Protein AF-0000000085044655 (afdb_homodimer)

InterPro domains:
  IPR003718 OsmC/Ohr conserved domain [PF02566] (27-121)
  IPR015946 K homology domain-like, alpha/beta [G3DSA:3.30.300.20] (3-126)
  IPR036102 OsmC/Ohr superfamily [SSF82784] (8-123)

pLDDT: mean 97.89, std 1.99, range [86.0, 98.94]

Foldseek 3Di:
DDWDDDPFAIWDADPVGIATEGCDPVGHPHPVNVLLCLQFVLLVVQLVVLCVVVVKDFDDKDKDKDWDFDPPPPRHTAEIEIEIETEPIDDDPVVSVVSSVVSCVPRPSNVVCVVRHPYYYHYDYD/DDWDDDPFAIWDADPVGIATEGCDPVGHPHPVNVLLCLQFVLLVVQLVVLCVVVVKDFDDKDKDKDWDFDPPPPRHTAEIEIEIETEPIDDDPVVSVVSSVVSCVPRPSNVVCVVRHPYYYHYDYD

Sequence (252 aa):
MEFKMKENGFETDVEFGTLQVSGNAEHGFRPYQLLVSSIAVCSGGVLRKVLEKKRVAYEDIHIKADVVRNTEGAQEIQAVHMHFTISGCDASEQKIEKSLEVTRKNCSMVQSVKESIEITESFDLKMEFKMKENGFETDVEFGTLQVSGNAEHGFRPYQLLVSSIAVCSGGVLRKVLEKKRVAYEDIHIKADVVRNTEGAQEIQAVHMHFTISGCDASEQKIEKSLEVTRKNCSMVQSVKESIEITESFDLK

Organism: Alkalihalophilus pseudofirmus (strain ATCC BAA-2126 / JCM 17055 / OF4) (NCBI:txid398511)

Nearest PDB structures (foldseek):
  2e8c-assembly1_A  TM=9.055E-01  e=1.930E-10  Aquifex aeolicus VF5
  2d7v-assembly1_B  TM=8.475E-01  e=4.558E-08  Vibrio cholerae O1 biovar El Tor str. N16961
  2onf-assembly1_B  TM=8.238E-01  e=4.558E-08  Thermoplasma acidophilum
  2bjo-assembly1_B  TM=6.121E-01  e=5.789E-07  Bacillus subtilis
  1zb9-assembly1_B  TM=7.531E-01  e=7.242E-05  Xylella fastidiosa 9a5c

Structure (mmCIF, N/CA/C/O backbone):
data_AF-0000000085044655-model_v1
#
loop_
_entity.id
_entity.type
_entity.pdbx_description
1 polymer 'Osmotically inducible protein C'
#
loop_
_atom_site.group_PDB
_atom_site.id
_atom_site.type_symbol
_atom_site.label_atom_id
_atom_site.label_alt_id
_atom_site.label_comp_id
_atom_site.label_asym_id
_atom_site.label_entity_id
_atom_site.label_seq_id
_atom_site.pdbx_PDB_ins_code
_atom_site.Cartn_x
_atom_site.Cartn_y
_atom_site.Cartn_z
_atom_site.occupancy
_atom_site.B_iso_or_equiv
_atom_site.auth_seq_id
_atom_site.auth_comp_id
_atom_site.auth_asym_id
_atom_site.auth_atom_id
_atom_site.pdbx_PDB_model_num
ATOM 1 N N . MET A 1 1 ? 2.945 -0.361 -13.766 1 98.12 1 MET A N 1
ATOM 2 C CA . MET A 1 1 ? 4.121 -0.803 -13.023 1 98.12 1 MET A CA 1
ATOM 3 C C . MET A 1 1 ? 4.434 -2.266 -13.32 1 98.12 1 MET A C 1
ATOM 5 O O . MET A 1 1 ? 3.527 -3.057 -13.594 1 98.12 1 MET A O 1
ATOM 9 N N . GLU A 1 2 ? 5.699 -2.541 -13.336 1 98.88 2 GLU A N 1
ATOM 10 C CA . GLU A 1 2 ? 6.141 -3.895 -13.656 1 98.88 2 GLU A CA 1
ATOM 11 C C . GLU A 1 2 ? 6.871 -4.531 -12.477 1 98.88 2 GLU A C 1
ATOM 13 O O . GLU A 1 2 ? 7.719 -3.891 -11.852 1 98.88 2 GLU A O 1
ATOM 18 N N . PHE A 1 3 ? 6.516 -5.75 -12.234 1 98.94 3 PHE A N 1
ATOM 19 C CA . PHE A 1 3 ? 7.105 -6.492 -11.125 1 98.94 3 PHE A CA 1
ATOM 20 C C . PHE A 1 3 ? 7.773 -7.77 -11.625 1 98.94 3 PHE A C 1
ATOM 22 O O . PHE A 1 3 ? 7.141 -8.586 -12.297 1 98.94 3 PHE A O 1
ATOM 29 N N . LYS A 1 4 ? 9 -7.961 -11.273 1 98.81 4 LYS A N 1
ATOM 30 C CA . LYS A 1 4 ? 9.797 -9.117 -11.68 1 98.81 4 LYS A CA 1
ATOM 31 C C . LYS A 1 4 ? 10.023 -10.07 -10.516 1 98.81 4 LYS A C 1
ATOM 33 O O . LYS A 1 4 ? 10.344 -9.641 -9.406 1 98.81 4 LYS A O 1
ATOM 38 N N . MET A 1 5 ? 9.906 -11.281 -10.812 1 98.81 5 MET A N 1
ATOM 39 C CA . MET A 1 5 ? 10.062 -12.312 -9.789 1 98.81 5 MET A CA 1
ATOM 40 C C . MET A 1 5 ? 11.523 -12.422 -9.352 1 98.81 5 MET A C 1
ATOM 42 O O . MET A 1 5 ? 12.43 -12.391 -10.188 1 98.81 5 MET A O 1
ATOM 46 N N . LYS A 1 6 ? 11.719 -12.555 -8.086 1 98.25 6 LYS A N 1
ATOM 47 C CA . LYS A 1 6 ? 12.984 -12.93 -7.469 1 98.25 6 LYS A CA 1
ATOM 48 C C . LYS A 1 6 ? 12.844 -14.203 -6.648 1 98.25 6 LYS A C 1
ATOM 50 O O . LYS A 1 6 ? 11.727 -14.695 -6.449 1 98.25 6 LYS A O 1
ATOM 55 N N . GLU A 1 7 ? 13.867 -14.68 -6.145 1 97.31 7 GLU A N 1
ATOM 56 C CA . GLU A 1 7 ? 13.828 -15.93 -5.398 1 97.31 7 GLU A CA 1
ATOM 57 C C . GLU A 1 7 ? 12.828 -15.859 -4.25 1 97.31 7 GLU A C 1
ATOM 59 O O . GLU A 1 7 ? 12.039 -16.781 -4.051 1 97.31 7 GLU A O 1
ATOM 64 N N . ASN A 1 8 ? 12.844 -14.742 -3.484 1 97.44 8 ASN A N 1
ATOM 65 C CA . ASN A 1 8 ? 12.031 -14.664 -2.275 1 97.44 8 ASN A CA 1
ATOM 66 C C . ASN A 1 8 ? 11.031 -13.516 -2.346 1 97.44 8 ASN A C 1
ATOM 68 O O . ASN A 1 8 ? 10.656 -12.953 -1.316 1 97.44 8 ASN A O 1
ATOM 72 N N . GLY A 1 9 ? 10.664 -13.133 -3.516 1 98.44 9 GLY A N 1
ATOM 73 C CA . GLY A 1 9 ? 9.734 -12.023 -3.65 1 98.44 9 GLY A CA 1
ATOM 74 C C . GLY A 1 9 ? 9.703 -11.43 -5.047 1 98.44 9 GLY A C 1
ATOM 75 O O . GLY A 1 9 ? 9.906 -12.148 -6.035 1 98.44 9 GLY A O 1
ATOM 76 N N . PHE A 1 10 ? 9.305 -10.219 -5.219 1 98.94 10 PHE A N 1
ATOM 77 C CA . PHE A 1 10 ? 9.266 -9.453 -6.457 1 98.94 10 PHE A CA 1
ATOM 78 C C . PHE A 1 10 ? 9.953 -8.102 -6.27 1 98.94 10 PHE A C 1
ATOM 80 O O . PHE A 1 10 ? 10.102 -7.625 -5.145 1 98.94 10 PHE A O 1
ATOM 87 N N . GLU A 1 11 ? 10.328 -7.57 -7.344 1 98.81 11 GLU A N 1
ATOM 88 C CA . GLU A 1 11 ? 10.875 -6.215 -7.297 1 98.81 11 GLU A CA 1
ATOM 89 C C . GLU A 1 11 ? 10.305 -5.355 -8.422 1 98.81 11 GLU A C 1
ATOM 91 O O . GLU A 1 11 ? 9.875 -5.875 -9.453 1 98.81 11 GLU A O 1
ATOM 96 N N . THR A 1 12 ? 10.242 -4.082 -8.242 1 98.88 12 THR A N 1
ATOM 97 C CA . THR A 1 12 ? 9.875 -3.1 -9.258 1 98.88 12 THR A CA 1
ATOM 98 C C . THR A 1 12 ? 10.836 -1.916 -9.242 1 98.88 12 THR A C 1
ATOM 100 O O . THR A 1 12 ? 11.359 -1.549 -8.188 1 98.88 12 THR A O 1
ATOM 103 N N . ASP A 1 13 ? 11.094 -1.386 -10.391 1 98.69 13 ASP A N 1
ATOM 104 C CA . ASP A 1 13 ? 11.906 -0.18 -10.523 1 98.69 13 ASP A CA 1
ATOM 105 C C . ASP A 1 13 ? 11.039 1.036 -10.836 1 98.69 13 ASP A C 1
ATOM 107 O O . ASP A 1 13 ? 10.289 1.033 -11.812 1 98.69 13 ASP A O 1
ATOM 111 N N . VAL A 1 14 ? 11.188 2 -9.984 1 98.38 14 VAL A N 1
ATOM 112 C CA . VAL A 1 14 ? 10.516 3.275 -10.211 1 98.38 14 VAL A CA 1
ATOM 113 C C . VAL A 1 14 ? 11.531 4.414 -10.148 1 98.38 14 VAL A C 1
ATOM 115 O O . VAL A 1 14 ? 12.734 4.176 -10.109 1 98.38 14 VAL A O 1
ATOM 118 N N . GLU A 1 15 ? 11.078 5.668 -10.219 1 98.12 15 GLU A N 1
ATOM 119 C CA . GLU A 1 15 ? 11.961 6.828 -10.312 1 98.12 15 GLU A CA 1
ATOM 120 C C . GLU A 1 15 ? 12.922 6.887 -9.133 1 98.12 15 GLU A C 1
ATOM 122 O O . GLU A 1 15 ? 14.109 7.16 -9.305 1 98.12 15 GLU A O 1
ATOM 127 N N . PHE A 1 16 ? 12.477 6.582 -7.965 1 98.56 16 PHE A N 1
ATOM 128 C CA . PHE A 1 16 ? 13.25 6.723 -6.742 1 98.56 16 PHE A CA 1
ATOM 129 C C . PHE A 1 16 ? 14.297 5.621 -6.633 1 98.56 16 PHE A C 1
ATOM 131 O O . PHE A 1 16 ? 15.367 5.824 -6.047 1 98.56 16 PHE A O 1
ATOM 138 N N . GLY A 1 17 ? 13.859 4.387 -7.172 1 98.25 17 GLY A N 1
ATOM 139 C CA . GLY A 1 17 ? 14.75 3.24 -7.109 1 98.25 17 GLY A CA 1
ATOM 140 C C . GLY A 1 17 ? 14.023 1.913 -7.184 1 98.25 17 GLY A C 1
ATOM 141 O O . GLY A 1 17 ? 12.906 1.842 -7.695 1 98.25 17 GLY A O 1
ATOM 142 N N . THR A 1 18 ? 14.789 0.912 -6.664 1 98.69 18 THR A N 1
ATOM 143 C CA . THR A 1 18 ? 14.234 -0.437 -6.688 1 98.69 18 THR A CA 1
ATOM 144 C C . THR A 1 18 ? 13.484 -0.738 -5.391 1 98.69 18 THR A C 1
ATOM 146 O O . THR A 1 18 ? 14.016 -0.529 -4.301 1 98.69 18 THR A O 1
ATOM 149 N N . LEU A 1 19 ? 12.289 -1.108 -5.5 1 98.81 19 LEU A N 1
ATOM 150 C CA . LEU A 1 19 ? 11.484 -1.562 -4.367 1 98.81 19 LEU A CA 1
ATOM 151 C C . LEU A 1 19 ? 11.438 -3.084 -4.312 1 98.81 19 LEU A C 1
ATOM 153 O O . LEU A 1 19 ? 10.891 -3.727 -5.211 1 98.81 19 LEU A O 1
ATOM 157 N N . GLN A 1 20 ? 12.055 -3.645 -3.281 1 98.81 20 GLN A N 1
ATOM 158 C CA . GLN A 1 20 ? 12.016 -5.086 -3.047 1 98.81 20 GLN A CA 1
ATOM 159 C C . GLN A 1 20 ? 10.875 -5.457 -2.109 1 98.81 20 GLN A C 1
ATOM 161 O O . GLN A 1 20 ? 10.789 -4.949 -0.989 1 98.81 20 GLN A O 1
ATOM 166 N N . VAL A 1 21 ? 10.016 -6.301 -2.527 1 98.88 21 VAL A N 1
ATOM 167 C CA . VAL A 1 21 ? 8.812 -6.664 -1.779 1 98.88 21 VAL A CA 1
ATOM 168 C C . VAL A 1 21 ? 8.758 -8.18 -1.601 1 98.88 21 VAL A C 1
ATOM 170 O O . VAL A 1 21 ? 8.977 -8.93 -2.553 1 98.88 21 VAL A O 1
ATOM 173 N N . SER A 1 22 ? 8.523 -8.609 -0.379 1 98.81 22 SER A N 1
ATOM 174 C CA . SER A 1 22 ? 8.516 -10.031 -0.062 1 98.81 22 SER A CA 1
ATOM 175 C C . SER A 1 22 ? 7.633 -10.32 1.148 1 98.81 22 SER A C 1
ATOM 177 O O . SER A 1 22 ? 7.477 -9.469 2.025 1 98.81 22 SER A O 1
ATOM 179 N N . GLY A 1 23 ? 7.043 -11.492 1.146 1 97.81 23 GLY A N 1
ATOM 180 C CA . GLY A 1 23 ? 6.375 -11.945 2.355 1 97.81 23 GLY A CA 1
ATOM 181 C C . GLY A 1 23 ? 7.336 -12.242 3.492 1 97.81 23 GLY A C 1
ATOM 182 O O . GLY A 1 23 ? 6.934 -12.289 4.656 1 97.81 23 GLY A O 1
ATOM 183 N N . ASN A 1 24 ? 8.562 -12.492 3.178 1 97.06 24 ASN A N 1
ATOM 184 C CA . ASN A 1 24 ? 9.648 -12.711 4.129 1 97.06 24 ASN A CA 1
ATOM 185 C C . ASN A 1 24 ? 10.422 -11.422 4.398 1 97.06 24 ASN A C 1
ATOM 187 O O . ASN A 1 24 ? 11.109 -10.906 3.512 1 97.06 24 ASN A O 1
ATOM 191 N N . ALA A 1 25 ? 10.453 -10.977 5.621 1 97.31 25 ALA A N 1
ATOM 192 C CA . ALA A 1 25 ? 10.977 -9.672 6.008 1 97.31 25 ALA A CA 1
ATOM 193 C C . ALA A 1 25 ? 12.492 -9.609 5.797 1 97.31 25 ALA A C 1
ATOM 195 O O . ALA A 1 25 ? 13.078 -8.523 5.797 1 97.31 25 ALA A O 1
ATOM 196 N N . GLU A 1 26 ? 13.102 -10.758 5.648 1 97.81 26 GLU A N 1
ATOM 197 C CA . GLU A 1 26 ? 14.547 -10.781 5.422 1 97.81 26 GLU A CA 1
ATOM 198 C C . GLU A 1 26 ? 14.883 -10.383 3.988 1 97.81 26 GLU A C 1
ATOM 200 O O . GLU A 1 26 ? 16.016 -10.016 3.691 1 97.81 26 GLU A O 1
ATOM 205 N N . HIS A 1 27 ? 13.867 -10.438 3.148 1 98.38 27 HIS A N 1
ATOM 206 C CA . HIS A 1 27 ? 14.203 -10.336 1.73 1 98.38 27 HIS A CA 1
ATOM 207 C C . HIS A 1 27 ? 13.477 -9.156 1.083 1 98.38 27 HIS A C 1
ATOM 209 O O . HIS A 1 27 ? 13.617 -8.922 -0.119 1 98.38 27 HIS A O 1
ATOM 215 N N . GLY A 1 28 ? 12.703 -8.391 1.805 1 98.69 28 GLY A N 1
ATOM 216 C CA . GLY A 1 28 ? 11.984 -7.254 1.255 1 98.69 28 GLY A CA 1
ATOM 217 C C . GLY A 1 28 ? 10.961 -6.68 2.213 1 98.69 28 GLY A C 1
ATOM 218 O O . GLY A 1 28 ? 10.719 -7.238 3.285 1 98.69 28 GLY A O 1
ATOM 219 N N . PHE A 1 29 ? 10.406 -5.512 1.795 1 98.88 29 PHE A N 1
ATOM 220 C CA . PHE A 1 29 ? 9.273 -4.949 2.527 1 98.88 29 PHE A CA 1
ATOM 221 C C . PHE A 1 29 ? 8.039 -5.824 2.369 1 98.88 29 PHE A C 1
ATOM 223 O O . PHE A 1 29 ? 7.73 -6.281 1.267 1 98.88 29 PHE A O 1
ATOM 230 N N . ARG A 1 30 ? 7.363 -6.094 3.432 1 98.75 30 ARG A N 1
ATOM 231 C CA . ARG A 1 30 ? 6.168 -6.93 3.363 1 98.75 30 ARG A CA 1
ATOM 232 C C . ARG A 1 30 ? 4.992 -6.156 2.775 1 98.75 30 ARG A C 1
ATOM 234 O O . ARG A 1 30 ? 4.855 -4.953 3.008 1 98.75 30 ARG A O 1
ATOM 241 N N . PRO A 1 31 ? 4.105 -6.867 2.07 1 98.75 31 PRO A N 1
ATOM 242 C CA . PRO A 1 31 ? 2.998 -6.188 1.392 1 98.75 31 PRO A CA 1
ATOM 243 C C . PRO A 1 31 ? 2.133 -5.367 2.348 1 98.75 31 PRO A C 1
ATOM 245 O O . PRO A 1 31 ? 1.781 -4.227 2.045 1 98.75 31 PRO A O 1
ATOM 248 N N . TYR A 1 32 ? 1.811 -5.879 3.533 1 98.38 32 TYR A N 1
ATOM 249 C CA . TYR A 1 32 ? 0.941 -5.121 4.43 1 98.38 32 TYR A CA 1
ATOM 250 C C . TYR A 1 32 ? 1.632 -3.855 4.918 1 98.38 32 TYR A C 1
ATOM 252 O O . TYR A 1 32 ? 0.981 -2.83 5.137 1 98.38 32 TYR A O 1
ATOM 260 N N . GLN A 1 33 ? 2.961 -3.902 5.098 1 98.81 33 GLN A N 1
ATOM 261 C CA . GLN A 1 33 ? 3.723 -2.719 5.473 1 98.81 33 GLN A CA 1
ATOM 262 C C . GLN A 1 33 ? 3.59 -1.62 4.422 1 98.81 33 GLN A C 1
ATOM 264 O O . GLN A 1 33 ? 3.467 -0.441 4.762 1 98.81 33 GLN A O 1
ATOM 269 N N . LEU A 1 34 ? 3.639 -2.047 3.139 1 98.94 34 LEU A N 1
ATOM 270 C CA . LEU A 1 34 ? 3.533 -1.091 2.043 1 98.94 34 LEU A CA 1
ATOM 271 C C . LEU A 1 34 ? 2.143 -0.466 1.998 1 98.94 34 LEU A C 1
ATOM 273 O O . LEU A 1 34 ? 2.006 0.742 1.791 1 98.94 34 LEU A O 1
ATOM 277 N N . LEU A 1 35 ? 1.086 -1.265 2.152 1 98.94 35 LEU A N 1
ATOM 278 C CA . LEU A 1 35 ? -0.277 -0.747 2.152 1 98.94 35 LEU A CA 1
ATOM 279 C C . LEU A 1 35 ? -0.475 0.267 3.275 1 98.94 35 LEU A C 1
ATOM 281 O O . LEU A 1 35 ? -0.937 1.385 3.033 1 98.94 35 LEU A O 1
ATOM 285 N N . VAL A 1 36 ? -0.022 -0.085 4.512 1 98.94 36 VAL A N 1
ATOM 286 C CA . VAL A 1 36 ? -0.173 0.783 5.672 1 98.94 36 VAL A CA 1
ATOM 287 C C . VAL A 1 36 ? 0.648 2.055 5.48 1 98.94 36 VAL A C 1
ATOM 289 O O . VAL A 1 36 ? 0.175 3.158 5.766 1 98.94 36 VAL A O 1
ATOM 292 N N . SER A 1 37 ? 1.86 1.924 4.957 1 98.94 37 SER A N 1
ATOM 293 C CA . SER A 1 37 ? 2.721 3.076 4.707 1 98.94 37 SER A CA 1
ATOM 294 C C . SER A 1 37 ? 2.1 4.023 3.688 1 98.94 37 SER A C 1
ATOM 296 O O . SER A 1 37 ? 2.193 5.242 3.826 1 98.94 37 SER A O 1
ATOM 298 N N . SER A 1 38 ? 1.536 3.443 2.641 1 98.94 38 SER A N 1
ATOM 299 C CA . SER A 1 38 ? 0.868 4.242 1.619 1 98.94 38 SER A CA 1
ATOM 300 C C . SER A 1 38 ? -0.201 5.141 2.232 1 98.94 38 SER A C 1
ATOM 302 O O . SER A 1 38 ? -0.234 6.344 1.968 1 98.94 38 SER A O 1
ATOM 304 N N . ILE A 1 39 ? -1.012 4.617 3.127 1 98.88 39 ILE A N 1
ATOM 305 C CA . ILE A 1 39 ? -2.119 5.324 3.764 1 98.88 39 ILE A CA 1
ATOM 306 C C . ILE A 1 39 ? -1.574 6.383 4.719 1 98.88 39 ILE A C 1
ATOM 308 O O . ILE A 1 39 ? -1.957 7.555 4.641 1 98.88 39 ILE A O 1
ATOM 312 N N . ALA A 1 40 ? -0.665 5.965 5.598 1 98.88 40 ALA A N 1
ATOM 313 C CA . ALA A 1 40 ? -0.162 6.828 6.66 1 98.88 40 ALA A CA 1
ATOM 314 C C . ALA A 1 40 ? 0.584 8.031 6.082 1 98.88 40 ALA A C 1
ATOM 316 O O . ALA A 1 40 ? 0.326 9.172 6.469 1 98.88 40 ALA A O 1
ATOM 317 N N . VAL A 1 41 ? 1.417 7.777 5.129 1 98.88 41 VAL A N 1
ATOM 318 C CA . VAL A 1 41 ? 2.289 8.844 4.648 1 98.88 41 VAL A CA 1
ATOM 319 C C . VAL A 1 41 ? 1.522 9.75 3.684 1 98.88 41 VAL A C 1
ATOM 321 O O . VAL A 1 41 ? 1.732 10.961 3.66 1 98.88 41 VAL A O 1
ATOM 324 N N . CYS A 1 42 ? 0.615 9.188 2.877 1 98.81 42 CYS A N 1
ATOM 325 C CA . CYS A 1 42 ? -0.268 10.047 2.096 1 98.81 42 CYS A CA 1
ATOM 326 C C . CYS A 1 42 ? -1.022 11.016 3 1 98.81 42 CYS A C 1
ATOM 328 O O . CYS A 1 42 ? -1.082 12.219 2.719 1 98.81 42 CYS A O 1
ATOM 330 N N . SER A 1 43 ? -1.579 10.492 4.098 1 98.88 43 SER A N 1
ATOM 331 C CA . SER A 1 43 ? -2.287 11.328 5.062 1 98.88 43 SER A CA 1
ATOM 332 C C . SER A 1 43 ? -1.365 12.391 5.66 1 98.88 43 SER A C 1
ATOM 334 O O . SER A 1 43 ? -1.741 13.555 5.762 1 98.88 43 SER A O 1
ATOM 336 N N . GLY A 1 44 ? -0.193 11.93 6.043 1 98.81 44 GLY A N 1
ATOM 337 C CA . GLY A 1 44 ? 0.778 12.875 6.574 1 98.81 44 GLY A CA 1
ATOM 338 C C . GLY A 1 44 ? 1.136 13.977 5.594 1 98.81 44 GLY A C 1
ATOM 339 O O . GLY A 1 44 ? 1.217 15.148 5.973 1 98.81 44 GLY A O 1
ATOM 340 N N . GLY A 1 45 ? 1.39 13.586 4.332 1 98.69 45 GLY A N 1
ATOM 341 C CA . GLY A 1 45 ? 1.702 14.562 3.301 1 98.69 45 GLY A CA 1
ATOM 342 C C . GLY A 1 45 ? 0.588 15.57 3.074 1 98.69 45 GLY A C 1
ATOM 343 O O . GLY A 1 45 ? 0.842 16.766 2.965 1 98.69 45 GLY A O 1
ATOM 344 N N . VAL A 1 46 ? -0.622 15.117 2.965 1 98.69 46 VAL A N 1
ATOM 345 C CA . VAL A 1 46 ? -1.767 16 2.762 1 98.69 46 VAL A CA 1
ATOM 346 C C . VAL A 1 46 ? -1.928 16.922 3.967 1 98.69 46 VAL A C 1
ATOM 348 O O . VAL A 1 46 ? -2.197 18.109 3.811 1 98.69 46 VAL A O 1
ATOM 351 N N . LEU A 1 47 ? -1.749 16.375 5.203 1 98.81 47 LEU A N 1
ATOM 352 C CA . LEU A 1 47 ? -1.847 17.203 6.398 1 98.81 47 LEU A CA 1
ATOM 353 C C . LEU A 1 47 ? -0.851 18.359 6.34 1 98.81 47 LEU A C 1
ATOM 355 O O . LEU A 1 47 ? -1.201 19.5 6.637 1 98.81 47 LEU A O 1
ATOM 359 N N . ARG A 1 48 ? 0.333 18.062 5.945 1 98.62 48 ARG A N 1
ATOM 360 C CA . ARG A 1 48 ? 1.342 19.109 5.836 1 98.62 48 ARG A CA 1
ATOM 361 C C . ARG A 1 48 ? 0.894 20.203 4.871 1 98.62 48 ARG A C 1
ATOM 363 O O . ARG A 1 48 ? 1.054 21.391 5.156 1 98.62 48 ARG A O 1
ATOM 370 N N . LYS A 1 49 ? 0.366 19.812 3.764 1 98.38 49 LYS A N 1
ATOM 371 C CA . LYS A 1 49 ? -0.113 20.781 2.779 1 98.38 49 LYS A CA 1
ATOM 372 C C . LYS A 1 49 ? -1.255 21.625 3.344 1 98.38 49 LYS A C 1
ATOM 374 O O . LYS A 1 49 ? -1.317 22.828 3.111 1 98.38 49 LYS A O 1
ATOM 379 N N . VAL A 1 50 ? -2.141 20.969 3.99 1 98.62 50 VAL A N 1
ATOM 380 C CA . VAL A 1 50 ? -3.291 21.656 4.578 1 98.62 50 VAL A CA 1
ATOM 381 C C . VAL A 1 50 ? -2.816 22.672 5.602 1 98.62 50 VAL A C 1
ATOM 383 O O . VAL A 1 50 ? -3.281 23.812 5.609 1 98.62 50 VAL A O 1
ATOM 386 N N . LEU A 1 51 ? -1.883 22.297 6.488 1 98.44 51 LEU A N 1
ATOM 387 C CA . LEU A 1 51 ? -1.364 23.203 7.504 1 98.44 51 LEU A CA 1
ATOM 388 C C . LEU A 1 51 ? -0.639 24.375 6.863 1 98.44 51 LEU A C 1
ATOM 390 O O . LEU A 1 51 ? -0.752 25.516 7.332 1 98.44 51 LEU A O 1
ATOM 394 N N . GLU A 1 52 ? 0.064 24.094 5.848 1 97.88 52 GLU A N 1
ATOM 395 C CA . GLU A 1 52 ? 0.733 25.156 5.102 1 97.88 52 GLU A CA 1
ATOM 396 C C . GLU A 1 52 ? -0.274 26.156 4.539 1 97.88 52 GLU A C 1
ATOM 398 O O . GLU A 1 52 ? -0.09 27.375 4.664 1 97.88 52 GLU A O 1
ATOM 403 N N . LYS A 1 53 ? -1.257 25.672 3.924 1 98.12 53 LYS A N 1
ATOM 404 C CA . LYS A 1 53 ? -2.293 26.516 3.342 1 98.12 53 LYS A CA 1
ATOM 405 C C . LYS A 1 53 ? -2.98 27.359 4.41 1 98.12 53 LYS A C 1
ATOM 407 O O . LYS A 1 53 ? -3.383 28.5 4.152 1 98.12 53 LYS A O 1
ATOM 412 N N . LYS A 1 54 ? -3.045 26.875 5.578 1 97.56 54 LYS A N 1
ATOM 413 C CA . LYS A 1 54 ? -3.695 27.562 6.688 1 97.56 54 LYS A CA 1
ATOM 414 C C . LYS A 1 54 ? -2.695 28.406 7.473 1 97.56 54 LYS A C 1
ATOM 416 O O . LYS A 1 54 ? -3.039 28.984 8.508 1 97.56 54 LYS A O 1
ATOM 421 N N . ARG A 1 55 ? -1.454 28.344 7.051 1 97 55 ARG A N 1
ATOM 422 C CA . ARG A 1 55 ? -0.377 29.125 7.641 1 97 55 ARG A CA 1
ATOM 423 C C . ARG A 1 55 ? -0.151 28.734 9.102 1 97 55 ARG A C 1
ATOM 425 O O . ARG A 1 55 ? 0.049 29.609 9.953 1 97 55 ARG A O 1
ATOM 432 N N . VAL A 1 56 ? -0.313 27.484 9.32 1 97.75 56 VAL A N 1
ATOM 433 C CA . VAL A 1 56 ? -0.028 26.953 10.648 1 97.75 56 VAL A CA 1
ATOM 434 C C . VAL A 1 56 ? 1.426 26.484 10.719 1 97.75 56 VAL A C 1
ATOM 436 O O . VAL A 1 56 ? 1.853 25.641 9.922 1 97.75 56 VAL A O 1
ATOM 439 N N . ALA A 1 57 ? 2.123 27.047 11.602 1 97.19 57 ALA A N 1
ATOM 440 C CA . ALA A 1 57 ? 3.506 26.625 11.797 1 97.19 57 ALA A CA 1
ATOM 441 C C . ALA A 1 57 ? 3.572 25.375 12.68 1 97.19 57 ALA A C 1
ATOM 443 O O . ALA A 1 57 ? 2.725 25.172 13.547 1 97.19 57 ALA A O 1
ATOM 444 N N . TYR A 1 58 ? 4.527 24.531 12.414 1 98 58 TYR A N 1
ATOM 445 C CA . TYR A 1 58 ? 4.828 23.359 13.234 1 98 58 TYR A CA 1
ATOM 446 C C . TYR A 1 58 ? 6.281 22.938 13.055 1 98 58 TYR A C 1
ATOM 448 O O . TYR A 1 58 ? 6.934 23.312 12.078 1 98 58 TYR A O 1
ATOM 456 N N . GLU A 1 59 ? 6.781 22.156 14 1 98.06 59 GLU A N 1
ATOM 457 C CA . GLU A 1 59 ? 8.172 21.719 13.953 1 98.06 59 GLU A CA 1
ATOM 458 C C . GLU A 1 59 ? 8.273 20.281 13.438 1 98.06 59 GLU A C 1
ATOM 460 O O . GLU A 1 59 ? 9.203 19.953 12.703 1 98.06 59 GLU A O 1
ATOM 465 N N . ASP A 1 60 ? 7.359 19.422 13.898 1 98.44 60 ASP A N 1
ATOM 466 C CA . ASP A 1 60 ? 7.473 18.016 13.57 1 98.44 60 ASP A CA 1
ATOM 467 C C . ASP A 1 60 ? 6.102 17.328 13.57 1 98.44 60 ASP A C 1
ATOM 469 O O . ASP A 1 60 ? 5.203 17.75 14.312 1 98.44 60 ASP A O 1
ATOM 473 N N . ILE A 1 61 ? 5.949 16.375 12.719 1 98.81 61 ILE A N 1
ATOM 474 C CA . ILE A 1 61 ? 4.789 15.484 12.711 1 98.81 61 ILE A CA 1
ATOM 475 C C . ILE A 1 61 ? 5.254 14.031 12.773 1 98.81 61 ILE A C 1
ATOM 477 O O . ILE A 1 61 ? 6.059 13.594 11.945 1 98.81 61 ILE A O 1
ATOM 481 N N . HIS A 1 62 ? 4.797 13.344 13.773 1 98.88 62 HIS A N 1
ATOM 482 C CA . HIS A 1 62 ? 4.992 11.906 13.922 1 98.88 62 HIS A CA 1
ATOM 483 C C . HIS A 1 62 ? 3.676 11.148 13.773 1 98.88 62 HIS A C 1
ATOM 485 O O . HIS A 1 62 ? 2.645 11.578 14.289 1 98.88 62 HIS A O 1
ATOM 491 N N . ILE A 1 63 ? 3.697 10.031 13.055 1 98.94 63 ILE A N 1
ATOM 492 C CA . ILE A 1 63 ? 2.477 9.258 12.844 1 98.94 63 ILE A CA 1
ATOM 493 C C . ILE A 1 63 ? 2.676 7.832 13.367 1 98.94 63 ILE A C 1
ATOM 495 O O . ILE A 1 63 ? 3.66 7.172 13.023 1 98.94 63 ILE A O 1
ATOM 499 N N . LYS A 1 64 ? 1.817 7.375 14.195 1 98.94 64 LYS A N 1
ATOM 500 C CA . LYS A 1 64 ? 1.728 5.969 14.586 1 98.94 64 LYS A CA 1
ATOM 501 C C . LYS A 1 64 ? 0.503 5.305 13.961 1 98.94 64 LYS A C 1
ATOM 503 O O . LYS A 1 64 ? -0.618 5.797 14.109 1 98.94 64 LYS A O 1
ATOM 508 N N . ALA A 1 65 ? 0.741 4.223 13.25 1 98.94 65 ALA A N 1
ATOM 509 C CA . ALA A 1 65 ? -0.361 3.488 12.641 1 98.94 65 ALA A CA 1
ATOM 510 C C . ALA A 1 65 ? -0.555 2.131 13.305 1 98.94 65 ALA A C 1
ATOM 512 O O . ALA A 1 65 ? 0.366 1.312 13.344 1 98.94 65 ALA A O 1
ATOM 513 N N . ASP A 1 66 ? -1.724 1.9 13.852 1 98.75 66 ASP A N 1
ATOM 514 C CA . ASP A 1 66 ? -2.139 0.606 14.383 1 98.75 66 ASP A CA 1
ATOM 515 C C . ASP A 1 66 ? -3.039 -0.131 13.398 1 98.75 66 ASP A C 1
ATOM 517 O O . ASP A 1 66 ? -3.941 0.466 12.805 1 98.75 66 ASP A O 1
ATOM 521 N N . VAL A 1 67 ? -2.779 -1.43 13.258 1 98.62 67 VAL A N 1
ATOM 522 C CA . VAL A 1 67 ? -3.465 -2.197 12.219 1 98.62 67 VAL A CA 1
ATOM 523 C C . VAL A 1 67 ? -4.219 -3.363 12.852 1 98.62 67 VAL A C 1
ATOM 525 O O . VAL A 1 67 ? -3.701 -4.031 13.75 1 98.62 67 VAL A O 1
ATOM 528 N N . VAL A 1 68 ? -5.469 -3.566 12.453 1 98.12 68 VAL A N 1
ATOM 529 C CA . VAL A 1 68 ? -6.262 -4.742 12.805 1 98.12 68 VAL A CA 1
ATOM 530 C C . VAL A 1 68 ? -6.426 -5.637 11.578 1 98.12 68 VAL A C 1
ATOM 532 O O . VAL A 1 68 ? -6.902 -5.184 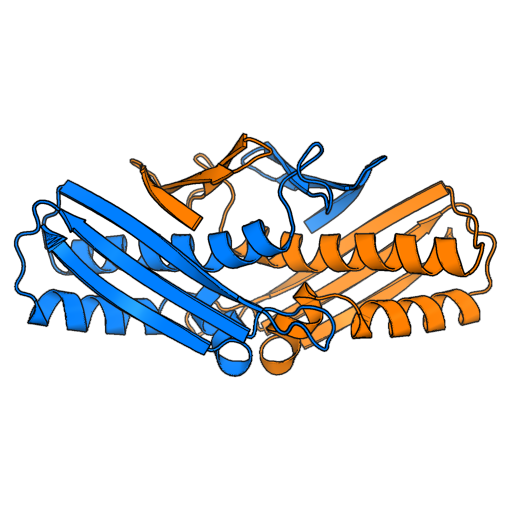10.531 1 98.12 68 VAL A O 1
ATOM 535 N N . ARG A 1 69 ? -6.074 -6.875 11.68 1 97.31 69 ARG A N 1
ATOM 536 C CA . ARG A 1 69 ? -6.227 -7.844 10.594 1 97.31 69 ARG A CA 1
ATOM 537 C C . ARG A 1 69 ? -7.234 -8.922 10.961 1 97.31 69 ARG A C 1
ATOM 539 O O . ARG A 1 69 ? -7.406 -9.25 12.141 1 97.31 69 ARG A O 1
ATOM 546 N N . ASN A 1 70 ? -7.883 -9.453 9.938 1 95.12 70 ASN A N 1
ATOM 547 C CA . ASN A 1 70 ? -8.797 -10.578 10.125 1 95.12 70 ASN A CA 1
ATOM 548 C C . ASN A 1 70 ? -8.039 -11.883 10.344 1 95.12 70 ASN A C 1
ATOM 550 O O . ASN A 1 70 ? -7.414 -12.406 9.414 1 95.12 70 ASN A O 1
ATOM 554 N N . THR A 1 71 ? -8.094 -12.523 11.484 1 90.56 71 THR A N 1
ATOM 555 C CA . THR A 1 71 ? -7.309 -13.711 11.805 1 90.56 71 THR A CA 1
ATOM 556 C C . THR A 1 71 ? -7.988 -14.969 11.266 1 90.56 71 THR A C 1
ATOM 558 O O . THR A 1 71 ? -7.367 -16.031 11.188 1 90.56 71 THR A O 1
ATOM 561 N N . GLU A 1 72 ? -9.305 -14.969 10.938 1 89.56 72 GLU A N 1
ATOM 562 C CA . GLU A 1 72 ? -10.078 -16.125 10.5 1 89.56 72 GLU A CA 1
ATOM 563 C C . GLU A 1 72 ? -10.156 -16.188 8.977 1 89.56 72 GLU A C 1
ATOM 565 O O . GLU A 1 72 ? -10.68 -17.156 8.422 1 89.56 72 GLU A O 1
ATOM 570 N N . GLY A 1 73 ? -9.523 -15.352 8.242 1 86 73 GLY A N 1
ATOM 571 C CA . GLY A 1 73 ? -9.602 -15.289 6.789 1 86 73 GLY A CA 1
ATOM 572 C C . GLY A 1 73 ? -8.242 -15.203 6.121 1 86 73 GLY A C 1
ATOM 573 O O . GLY A 1 73 ? -7.344 -15.992 6.434 1 86 73 GLY A O 1
ATOM 574 N N . ALA A 1 74 ? -8.18 -14.445 5.07 1 90.81 74 ALA A N 1
ATOM 575 C CA . ALA A 1 74 ? -6.949 -14.234 4.312 1 90.81 74 ALA A CA 1
ATOM 576 C C . ALA A 1 74 ? -6.008 -13.289 5.059 1 90.81 74 ALA A C 1
ATOM 578 O O . ALA A 1 74 ? -5.02 -12.82 4.492 1 90.81 74 ALA A O 1
ATOM 579 N N . GLN A 1 75 ? -6.371 -13.016 6.277 1 96.19 75 GLN A N 1
ATOM 580 C CA . GLN A 1 75 ? -5.594 -12.086 7.09 1 96.19 75 GLN A CA 1
ATOM 581 C C . GLN A 1 75 ? -5.605 -10.688 6.488 1 96.19 75 GLN A C 1
ATOM 583 O O . GLN A 1 75 ? -4.578 -10 6.473 1 96.19 75 GLN A O 1
ATOM 588 N N . GLU A 1 76 ? -6.707 -10.281 5.883 1 98.12 76 GLU A N 1
ATOM 589 C CA . GLU A 1 76 ? -6.859 -8.953 5.297 1 98.12 76 GLU A CA 1
ATOM 590 C C . GLU A 1 76 ? -6.902 -7.875 6.375 1 98.12 76 GLU A C 1
ATOM 592 O O . GLU A 1 76 ? -7.273 -8.148 7.52 1 98.12 76 GLU A O 1
ATOM 597 N N . ILE A 1 77 ? -6.496 -6.715 6.035 1 98.62 77 ILE A N 1
ATOM 598 C CA . ILE A 1 77 ? -6.551 -5.555 6.918 1 98.62 77 ILE A CA 1
ATOM 599 C C . ILE A 1 77 ? -7.996 -5.074 7.051 1 98.62 77 ILE A C 1
ATOM 601 O O . ILE A 1 77 ? -8.656 -4.801 6.047 1 98.62 77 ILE A O 1
ATOM 605 N N . GLN A 1 78 ? -8.469 -4.918 8.273 1 98.38 78 GLN A N 1
ATOM 606 C CA . GLN A 1 78 ? -9.836 -4.488 8.531 1 98.38 78 GLN A CA 1
ATOM 607 C C . GLN A 1 78 ? -9.883 -3.023 8.969 1 98.38 78 GLN A C 1
ATOM 609 O O . GLN A 1 78 ? -10.859 -2.32 8.695 1 98.38 78 GLN A O 1
ATOM 614 N N . ALA A 1 79 ? -8.82 -2.65 9.641 1 98.81 79 ALA A N 1
ATOM 615 C CA . ALA A 1 79 ? -8.805 -1.28 10.148 1 98.81 79 ALA A CA 1
ATOM 616 C C . ALA A 1 79 ? -7.379 -0.75 10.258 1 98.81 79 ALA A C 1
ATOM 618 O O . ALA A 1 79 ? -6.441 -1.513 10.508 1 98.81 79 ALA A O 1
ATOM 619 N N . VAL A 1 80 ? -7.18 0.515 10.109 1 98.88 80 VAL A N 1
ATOM 620 C CA . VAL A 1 80 ? -5.961 1.275 10.375 1 98.88 80 VAL A CA 1
ATOM 621 C C . VAL A 1 80 ? -6.297 2.516 11.203 1 98.88 80 VAL A C 1
ATOM 623 O O . VAL A 1 80 ? -7.133 3.33 10.805 1 98.88 80 VAL A O 1
ATOM 626 N N . HIS A 1 81 ? -5.73 2.615 12.336 1 98.94 81 HIS A N 1
ATOM 627 C CA . HIS A 1 81 ? -5.84 3.824 13.141 1 98.94 81 HIS A CA 1
ATOM 628 C C . HIS A 1 81 ? -4.543 4.621 13.117 1 98.94 81 HIS A C 1
ATOM 630 O O . HIS A 1 81 ? -3.479 4.094 13.453 1 98.94 81 HIS A O 1
ATOM 636 N N . MET A 1 82 ? -4.602 5.867 12.75 1 98.88 82 MET A N 1
ATOM 637 C CA . MET A 1 82 ? -3.432 6.738 12.703 1 98.88 82 MET A CA 1
ATOM 638 C C . MET A 1 82 ? -3.477 7.766 13.828 1 98.88 82 MET A C 1
ATOM 640 O O . MET A 1 82 ? -4.453 8.508 13.961 1 98.88 82 MET A O 1
ATOM 644 N N . HIS A 1 83 ? -2.475 7.773 14.602 1 98.94 83 HIS A N 1
ATOM 645 C CA . HIS A 1 83 ? -2.307 8.812 15.617 1 98.94 83 HIS A CA 1
ATOM 646 C C . HIS A 1 83 ? -1.224 9.805 15.211 1 98.94 83 HIS A C 1
ATOM 648 O O . HIS A 1 83 ? -0.056 9.438 15.07 1 98.94 83 HIS A O 1
ATOM 654 N N . PHE A 1 84 ? -1.61 11.062 15.102 1 98.94 84 PHE A N 1
ATOM 655 C CA . PHE A 1 84 ? -0.706 12.133 14.711 1 98.94 84 PHE A CA 1
ATOM 656 C C . PHE A 1 84 ? -0.209 12.891 15.938 1 98.94 84 PHE A C 1
ATOM 658 O O . PHE A 1 84 ? -1.008 13.398 16.734 1 98.94 84 PHE A O 1
ATOM 665 N N . THR A 1 85 ? 1.03 12.891 16.109 1 98.88 85 THR A N 1
ATOM 666 C CA . THR A 1 85 ? 1.646 13.781 17.078 1 98.88 85 THR A CA 1
ATOM 667 C C . THR A 1 85 ? 2.281 14.984 16.391 1 98.88 85 THR A C 1
ATOM 669 O O . THR A 1 85 ? 3.25 14.844 15.641 1 98.88 85 THR A O 1
ATOM 672 N N . ILE A 1 86 ? 1.767 16.156 16.656 1 98.62 86 ILE A N 1
ATOM 673 C CA . ILE A 1 86 ? 2.246 17.391 16.031 1 98.62 86 ILE A CA 1
ATOM 674 C C . ILE A 1 86 ? 2.973 18.234 17.078 1 98.62 86 ILE A C 1
ATOM 676 O O . ILE A 1 86 ? 2.377 18.656 18.078 1 98.62 86 ILE A O 1
ATOM 680 N N . SER A 1 87 ? 4.215 18.5 16.828 1 98.25 87 SER A N 1
ATOM 681 C CA . SER A 1 87 ? 5.035 19.219 17.781 1 98.25 87 SER A CA 1
ATOM 682 C C . SER A 1 87 ? 5.266 20.672 17.328 1 98.25 87 SER A C 1
ATOM 684 O O . SER A 1 87 ? 5.453 20.922 16.141 1 98.25 87 SER A O 1
ATOM 686 N N . GLY A 1 88 ? 5.293 21.625 18.391 1 96.94 88 GLY A N 1
ATOM 687 C CA . GLY A 1 88 ? 5.629 23.016 18.125 1 96.94 88 GLY A CA 1
ATOM 688 C C . GLY A 1 88 ? 4.602 23.719 17.25 1 96.94 88 GLY A C 1
ATOM 689 O O . GLY A 1 88 ? 4.957 24.547 16.406 1 96.94 88 GLY A O 1
ATOM 690 N N . CYS A 1 89 ? 3.43 23.219 17.438 1 92.56 89 CYS A N 1
ATOM 691 C CA . CYS A 1 89 ? 2.363 23.734 16.594 1 92.56 89 CYS A CA 1
ATOM 692 C C . CYS A 1 89 ? 1.733 24.984 17.203 1 92.56 89 CYS A C 1
ATOM 694 O O . CYS A 1 89 ? 1.53 25.047 18.406 1 92.56 89 CYS A O 1
ATOM 696 N N . ASP A 1 90 ? 1.523 25.844 16.344 1 90.62 90 ASP A N 1
ATOM 697 C CA . ASP A 1 90 ? 0.93 27.109 16.766 1 90.62 90 ASP A CA 1
ATOM 698 C C . ASP A 1 90 ? -0.551 27.172 16.391 1 90.62 90 ASP A C 1
ATOM 700 O O . ASP A 1 90 ? -0.986 28.094 15.695 1 90.62 90 ASP A O 1
ATOM 704 N N . ALA A 1 91 ? -1.277 26.188 16.594 1 94.38 91 ALA A N 1
ATOM 705 C CA . ALA A 1 91 ? -2.701 26.172 16.266 1 94.38 91 ALA A CA 1
ATOM 706 C C . ALA A 1 91 ? -3.518 25.531 17.391 1 94.38 91 ALA A C 1
ATOM 708 O O . ALA A 1 91 ? -2.992 24.734 18.172 1 94.38 91 ALA A O 1
ATOM 709 N N . SER A 1 92 ? -4.73 25.953 17.484 1 95.5 92 SER A N 1
ATOM 710 C CA . SER A 1 92 ? -5.652 25.359 18.438 1 95.5 92 SER A CA 1
ATOM 711 C C . SER A 1 92 ? -5.984 23.922 18.078 1 95.5 92 SER A C 1
ATOM 713 O O . SER A 1 92 ? -5.824 23.516 16.922 1 95.5 92 SER A O 1
ATOM 715 N N . GLU A 1 93 ? -6.461 23.188 19.062 1 96.94 93 GLU A N 1
ATOM 716 C CA . GLU A 1 93 ? -6.906 21.812 18.812 1 96.94 93 GLU A CA 1
ATOM 717 C C . GLU A 1 93 ? -8.039 21.781 17.781 1 96.94 93 GLU A C 1
ATOM 719 O O . GLU A 1 93 ? -8.109 20.875 16.953 1 96.94 93 GLU A O 1
ATOM 724 N N . GLN A 1 94 ? -8.883 22.766 17.891 1 97.56 94 GLN A N 1
ATOM 725 C CA . GLN A 1 94 ? -10.008 22.844 16.969 1 97.56 94 GLN A CA 1
ATOM 726 C C . GLN A 1 94 ? -9.523 23 15.531 1 97.56 94 GLN A C 1
ATOM 728 O O . GLN A 1 94 ? -10.047 22.344 14.625 1 97.56 94 GLN A O 1
ATOM 733 N N . LYS A 1 95 ? -8.539 23.875 15.32 1 97.81 95 LYS A N 1
ATOM 734 C CA . LYS A 1 95 ? -7.992 24.094 13.984 1 97.81 95 LYS A CA 1
ATOM 735 C C . LYS A 1 95 ? -7.332 22.828 13.445 1 97.81 95 LYS A C 1
ATOM 737 O O . LYS A 1 95 ? -7.453 22.516 12.258 1 97.81 95 LYS A O 1
ATOM 742 N N . ILE A 1 96 ? -6.672 22.109 14.289 1 98.12 96 ILE A N 1
ATOM 743 C CA . ILE A 1 96 ? -6.02 20.859 13.891 1 98.12 96 ILE A CA 1
ATOM 744 C C . ILE A 1 96 ? -7.074 19.812 13.562 1 98.12 96 ILE A C 1
ATOM 746 O O . ILE A 1 96 ? -6.938 19.062 12.594 1 98.12 96 ILE A O 1
ATOM 750 N N . GLU A 1 97 ? -8.078 19.734 14.367 1 98.12 97 GLU A N 1
ATOM 751 C CA . GLU A 1 97 ? -9.172 18.812 14.109 1 98.12 97 GLU A CA 1
ATOM 752 C C . GLU A 1 97 ? -9.781 19.031 12.727 1 98.12 97 GLU A C 1
ATOM 754 O O . GLU A 1 97 ? -10 18.094 11.977 1 98.12 97 GLU A O 1
ATOM 759 N N . LYS A 1 98 ? -10.07 20.25 12.391 1 98.25 98 LYS A N 1
ATOM 760 C CA . LYS A 1 98 ? -10.625 20.594 11.078 1 98.25 98 LYS A CA 1
ATOM 761 C C . LYS A 1 98 ? -9.641 20.266 9.961 1 98.25 98 LYS A C 1
ATOM 763 O O . LYS A 1 98 ? -10.039 19.828 8.883 1 98.25 98 LYS A O 1
ATOM 768 N N . SER A 1 99 ? -8.336 20.516 10.227 1 98.56 99 SER A N 1
ATOM 769 C CA . SER A 1 99 ? -7.301 20.203 9.25 1 98.56 99 SER A CA 1
ATOM 770 C C . SER A 1 99 ? -7.246 18.719 8.961 1 98.56 99 SER A C 1
ATOM 772 O O . SER A 1 99 ? -7.059 18.297 7.812 1 98.56 99 SER A O 1
ATOM 774 N N . LEU A 1 100 ? -7.418 17.891 9.984 1 98.62 100 LEU A N 1
ATOM 775 C CA . LEU A 1 100 ? -7.41 16.453 9.805 1 98.62 100 LEU A CA 1
ATOM 776 C C . LEU A 1 100 ? -8.633 15.992 9.016 1 98.62 100 LEU A C 1
ATOM 778 O O . LEU A 1 100 ? -8.555 15.047 8.227 1 98.62 100 LEU A O 1
ATOM 782 N N . GLU A 1 101 ? -9.797 16.656 9.234 1 98.38 101 GLU A N 1
ATOM 783 C CA . GLU A 1 101 ? -10.984 16.359 8.453 1 98.38 101 GLU A CA 1
ATOM 784 C C . GLU A 1 101 ? -10.758 16.625 6.965 1 98.38 101 GLU A C 1
ATOM 786 O O . GLU A 1 101 ? -11.125 15.812 6.117 1 98.38 101 GLU A O 1
ATOM 791 N N . VAL A 1 102 ? -10.188 17.766 6.691 1 98.5 102 VAL A N 1
ATOM 792 C CA . VAL A 1 102 ? -9.867 18.125 5.312 1 98.5 102 VAL A CA 1
ATOM 793 C C . VAL A 1 102 ? -8.867 17.125 4.742 1 98.5 102 VAL A C 1
ATOM 795 O O . VAL A 1 102 ? -9 16.688 3.598 1 98.5 102 VAL A O 1
ATOM 798 N N . THR A 1 103 ? -7.859 16.766 5.547 1 98.69 103 THR A N 1
ATOM 799 C CA . THR A 1 103 ? -6.836 15.805 5.152 1 98.69 103 THR A CA 1
ATOM 800 C C . THR A 1 103 ? -7.473 14.477 4.734 1 98.69 103 THR A C 1
ATOM 802 O O . THR A 1 103 ? -7.172 13.953 3.66 1 98.69 103 THR A O 1
ATOM 805 N N . ARG A 1 104 ? -8.367 13.961 5.574 1 98.06 104 ARG A N 1
ATOM 806 C CA . ARG A 1 104 ? -9.023 12.688 5.32 1 98.06 104 ARG A CA 1
ATOM 807 C C . ARG A 1 104 ? -9.773 12.711 3.99 1 98.06 104 ARG A C 1
ATOM 809 O O . ARG A 1 104 ? -9.719 11.75 3.223 1 98.06 104 ARG A O 1
ATOM 816 N N . LYS A 1 105 ? -10.406 13.812 3.684 1 97.38 105 LYS A N 1
ATOM 817 C CA . LYS A 1 105 ? -11.242 13.938 2.492 1 97.38 105 LYS A CA 1
ATOM 818 C C . LYS A 1 105 ? -10.391 14.086 1.236 1 97.38 105 LYS A C 1
ATOM 820 O O . LYS A 1 105 ? -10.852 13.805 0.128 1 97.38 105 LYS A O 1
ATOM 825 N N . ASN A 1 106 ? -9.148 14.492 1.46 1 98 106 ASN A N 1
ATOM 826 C CA . ASN A 1 106 ? -8.336 14.828 0.298 1 98 106 ASN A CA 1
ATOM 82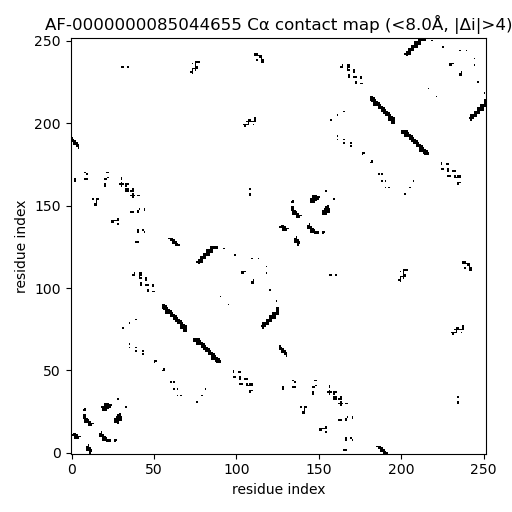7 C C . ASN A 1 106 ? -7.172 13.859 0.125 1 98 106 ASN A C 1
ATOM 829 O O . ASN A 1 106 ? -6.375 14 -0.804 1 98 106 ASN A O 1
ATOM 833 N N . CYS A 1 107 ? -6.988 12.977 0.964 1 98.31 107 CYS A N 1
ATOM 834 C CA . CYS A 1 107 ? -5.938 11.969 0.843 1 98.31 107 CYS A CA 1
ATOM 835 C C . CYS A 1 107 ? -6.34 10.875 -0.138 1 98.31 107 CYS A C 1
ATOM 837 O O . CYS A 1 107 ? -7.25 10.094 0.139 1 98.31 107 CYS A O 1
ATOM 839 N N . SER A 1 108 ? -5.641 10.789 -1.216 1 98.44 108 SER A N 1
ATOM 840 C CA . SER A 1 108 ? -5.973 9.859 -2.291 1 98.44 108 SER A CA 1
ATOM 841 C C . SER A 1 108 ? -5.957 8.414 -1.801 1 98.44 108 SER A C 1
ATOM 843 O O . SER A 1 108 ? -6.812 7.613 -2.182 1 98.44 108 SER A O 1
ATOM 845 N N . MET A 1 109 ? -4.973 8.062 -0.961 1 98.69 109 MET A N 1
ATOM 846 C CA . MET A 1 109 ? -4.844 6.68 -0.524 1 98.69 109 MET A CA 1
ATOM 847 C C . MET A 1 109 ? -5.961 6.305 0.444 1 98.69 109 MET A C 1
ATOM 849 O O . MET A 1 109 ? -6.523 5.211 0.358 1 98.69 109 MET A O 1
ATOM 853 N N . VAL A 1 110 ? -6.301 7.215 1.384 1 98.81 110 VAL A N 1
ATOM 854 C CA . VAL A 1 110 ? -7.43 6.961 2.271 1 98.81 110 VAL A CA 1
ATOM 855 C C . VAL A 1 110 ? -8.711 6.801 1.449 1 98.81 110 VAL A C 1
ATOM 857 O O . VAL A 1 110 ? -9.453 5.836 1.632 1 98.81 110 VAL A O 1
ATOM 860 N N . GLN A 1 111 ? -8.953 7.719 0.498 1 98.5 111 GLN A N 1
ATOM 861 C CA . GLN A 1 111 ? -10.148 7.68 -0.329 1 98.5 111 GLN A CA 1
ATOM 862 C C . GLN A 1 111 ? -10.195 6.418 -1.182 1 98.5 111 GLN A C 1
ATOM 864 O O . GLN A 1 111 ? -11.273 5.941 -1.549 1 98.5 111 GLN A O 1
ATOM 869 N N . SER A 1 112 ? -9.039 5.84 -1.482 1 98.69 112 SER A N 1
ATOM 870 C CA . SER A 1 112 ? -8.953 4.641 -2.312 1 98.69 112 SER A CA 1
ATOM 871 C C . SER A 1 112 ? -9.414 3.404 -1.547 1 98.69 112 SER A C 1
ATOM 873 O O . SER A 1 112 ? -9.875 2.434 -2.148 1 98.69 112 SER A O 1
ATOM 875 N N . VAL A 1 113 ? -9.344 3.455 -0.161 1 98.81 113 VAL A N 1
ATOM 876 C CA . VAL A 1 113 ? -9.5 2.18 0.533 1 98.81 113 VAL A CA 1
ATOM 877 C C . VAL A 1 113 ? -10.617 2.285 1.568 1 98.81 113 VAL A C 1
ATOM 879 O O . VAL A 1 113 ? -10.977 1.293 2.207 1 98.81 113 VAL A O 1
ATOM 882 N N . LYS A 1 114 ? -11.219 3.391 1.749 1 98.06 114 LYS A N 1
ATOM 883 C CA . LYS A 1 114 ? -12.047 3.701 2.912 1 98.06 114 LYS A CA 1
ATOM 884 C C . LYS A 1 114 ? -13.328 2.875 2.908 1 98.06 114 LYS A C 1
ATOM 886 O O . LYS A 1 114 ? -13.977 2.725 3.945 1 98.06 114 LYS A O 1
ATOM 891 N N . GLU A 1 115 ? -13.836 2.375 1.779 1 98 115 GLU A N 1
ATOM 892 C CA . GLU A 1 115 ? -15.039 1.546 1.756 1 98 115 GLU A CA 1
ATOM 893 C C . GLU A 1 115 ? -14.734 0.126 2.225 1 98 115 GLU A C 1
ATOM 895 O O . GLU A 1 115 ? -15.648 -0.643 2.523 1 98 115 GLU A O 1
ATOM 900 N N . SER A 1 116 ? -13.422 -0.251 2.268 1 98.44 116 SER A N 1
ATOM 901 C CA . SER A 1 116 ? -13.023 -1.612 2.605 1 98.44 116 SER A CA 1
ATOM 902 C C . SER A 1 116 ? -12.336 -1.664 3.967 1 98.44 116 SER A C 1
ATOM 904 O O . SER A 1 116 ? -12.383 -2.686 4.656 1 98.44 116 SER A O 1
ATOM 906 N N . ILE A 1 117 ? -11.617 -0.647 4.309 1 98.69 117 ILE A N 1
ATOM 907 C CA . ILE A 1 117 ? -10.836 -0.566 5.539 1 98.69 117 ILE A CA 1
ATOM 908 C C . ILE A 1 117 ? -11.367 0.571 6.41 1 98.69 117 ILE A C 1
ATOM 910 O O . ILE A 1 117 ? -11.523 1.698 5.941 1 98.69 117 ILE A O 1
ATOM 914 N N . GLU A 1 118 ? -11.664 0.287 7.656 1 98.81 118 GLU A N 1
ATOM 915 C CA . GLU A 1 118 ? -12.008 1.358 8.586 1 98.81 118 GLU A CA 1
ATOM 916 C C . GLU A 1 118 ? -10.789 2.219 8.906 1 98.81 118 GLU A C 1
ATOM 918 O O . GLU A 1 118 ? -9.812 1.73 9.484 1 98.81 118 GLU A O 1
ATOM 923 N N . ILE A 1 119 ? -10.805 3.441 8.547 1 98.81 119 ILE A N 1
ATOM 924 C CA . ILE A 1 119 ? -9.703 4.363 8.805 1 98.81 119 ILE A CA 1
ATOM 925 C C . ILE A 1 119 ? -10.125 5.387 9.859 1 98.81 119 ILE A C 1
ATOM 927 O O . ILE A 1 119 ? -11.148 6.059 9.703 1 98.81 119 ILE A O 1
ATOM 931 N N . THR A 1 120 ? -9.422 5.465 10.891 1 98.81 120 THR A N 1
ATOM 932 C CA . THR A 1 120 ? -9.664 6.461 11.93 1 98.81 120 THR A CA 1
ATOM 933 C C . THR A 1 120 ? -8.383 7.223 12.266 1 98.81 120 THR A C 1
ATOM 935 O O . THR A 1 120 ? -7.277 6.742 11.992 1 98.81 120 THR A O 1
ATOM 938 N N . GLU A 1 121 ? -8.57 8.391 12.805 1 98.62 121 GLU A N 1
ATOM 939 C CA . GLU A 1 121 ? -7.418 9.219 13.148 1 98.62 121 GLU A CA 1
ATOM 940 C C . GLU A 1 121 ? -7.598 9.875 14.516 1 98.62 121 GLU A C 1
ATOM 942 O O . GLU A 1 121 ? -8.727 10.148 14.938 1 98.62 121 GLU A O 1
ATOM 947 N N . SER A 1 122 ? -6.582 10.055 15.211 1 98.75 122 SER A N 1
ATOM 948 C CA . SER A 1 122 ? -6.465 10.875 16.406 1 98.75 122 SER A CA 1
ATOM 949 C C . SER A 1 122 ? -5.199 11.727 16.375 1 98.75 122 SER A C 1
ATOM 951 O O . SER A 1 122 ? -4.371 11.578 15.477 1 98.75 122 SER A O 1
ATOM 953 N N . PHE A 1 123 ? -5.172 12.703 17.359 1 98.69 123 PHE A N 1
ATOM 954 C CA . PHE A 1 123 ? -3.971 13.531 17.375 1 98.69 123 PHE A CA 1
ATOM 955 C C . PHE A 1 123 ? -3.682 14.047 18.781 1 98.69 123 PHE A C 1
ATOM 957 O O . PHE A 1 123 ? -4.551 14.008 19.656 1 98.69 123 PHE A O 1
ATOM 964 N N . ASP A 1 124 ? -2.496 14.391 18.938 1 97.94 124 ASP A N 1
ATOM 965 C CA . ASP A 1 124 ? -2.102 15.18 20.109 1 97.94 124 ASP A CA 1
ATOM 966 C C . ASP A 1 124 ? -1.103 16.266 19.719 1 97.94 124 ASP A C 1
ATOM 968 O O . ASP A 1 124 ? -0.358 16.125 18.75 1 97.94 124 ASP A O 1
ATOM 972 N N . LEU A 1 125 ? -1.163 17.344 20.484 1 97.38 125 LEU A N 1
ATOM 973 C CA . LEU A 1 125 ? -0.243 18.469 20.297 1 97.38 125 LEU A CA 1
ATOM 974 C C . LEU A 1 125 ? 0.835 18.453 21.375 1 97.38 125 LEU A C 1
ATOM 976 O O . LEU A 1 125 ? 0.544 18.203 22.547 1 97.38 125 LEU A O 1
ATOM 980 N N . LYS A 1 126 ? 1.989 18.641 20.922 1 94.62 126 LYS A N 1
ATOM 981 C CA . LYS A 1 126 ? 3.109 18.703 21.859 1 94.62 126 LYS A CA 1
ATOM 982 C C . LYS A 1 126 ? 3.92 19.969 21.672 1 94.62 126 LYS A C 1
ATOM 984 O O . LYS A 1 126 ? 4.125 20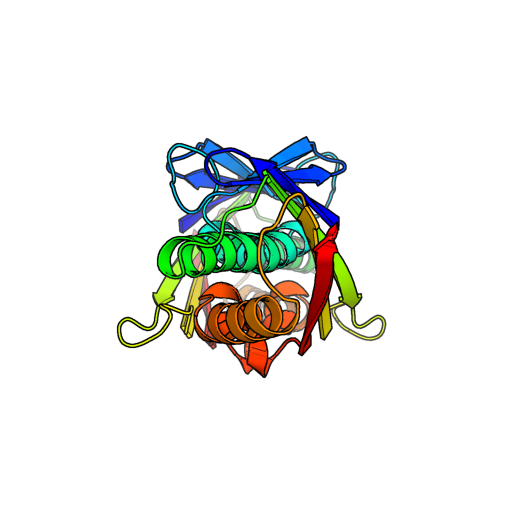.422 20.531 1 94.62 126 LYS A O 1
ATOM 989 N N . MET B 1 1 ? 3.143 0.64 13.305 1 98.19 1 MET B N 1
ATOM 990 C CA . MET B 1 1 ? 4.246 1.217 12.547 1 98.19 1 MET B CA 1
ATOM 991 C C . MET B 1 1 ? 4.391 2.707 12.836 1 98.19 1 MET B C 1
ATOM 993 O O . MET B 1 1 ? 3.402 3.385 13.133 1 98.19 1 MET B O 1
ATOM 997 N N . GLU B 1 2 ? 5.609 3.141 12.828 1 98.88 2 GLU B N 1
ATOM 998 C CA . GLU B 1 2 ? 5.891 4.539 13.141 1 98.88 2 GLU B CA 1
ATOM 999 C C . GLU B 1 2 ? 6.523 5.254 11.945 1 98.88 2 GLU B C 1
ATOM 1001 O O . GLU B 1 2 ? 7.418 4.715 11.297 1 98.88 2 GLU B O 1
ATOM 1006 N N . PHE B 1 3 ? 6.027 6.418 11.719 1 98.94 3 PHE B N 1
ATOM 1007 C CA . PHE B 1 3 ? 6.504 7.223 10.602 1 98.94 3 PHE B CA 1
ATOM 1008 C C . PHE B 1 3 ? 7.027 8.57 11.086 1 98.94 3 PHE B C 1
ATOM 1010 O O . PHE B 1 3 ? 6.316 9.305 11.766 1 98.94 3 PHE B O 1
ATOM 1017 N N . LYS B 1 4 ? 8.211 8.906 10.711 1 98.81 4 LYS B N 1
ATOM 1018 C CA . LYS B 1 4 ? 8.875 10.141 11.109 1 98.81 4 LYS B CA 1
ATOM 1019 C C . LYS B 1 4 ? 8.961 11.117 9.945 1 98.81 4 LYS B C 1
ATOM 1021 O O . LYS B 1 4 ? 9.32 10.727 8.828 1 98.81 4 LYS B O 1
ATOM 1026 N N . MET B 1 5 ? 8.711 12.297 10.234 1 98.81 5 MET B N 1
ATOM 1027 C CA . MET B 1 5 ? 8.727 13.336 9.211 1 98.81 5 MET B CA 1
ATOM 1028 C C . MET B 1 5 ? 10.148 13.625 8.758 1 98.81 5 MET B C 1
ATOM 1030 O O . MET B 1 5 ? 11.07 13.703 9.578 1 98.81 5 MET B O 1
ATOM 1034 N N . LYS B 1 6 ? 10.305 13.781 7.492 1 98.25 6 LYS B N 1
ATOM 1035 C CA . LYS B 1 6 ? 11.508 14.305 6.848 1 98.25 6 LYS B CA 1
ATOM 1036 C C . LYS B 1 6 ? 11.195 15.547 6.027 1 98.25 6 LYS B C 1
ATOM 1038 O O . LYS B 1 6 ? 10.031 15.898 5.84 1 98.25 6 LYS B O 1
ATOM 1043 N N . GLU B 1 7 ? 12.156 16.156 5.516 1 97.38 7 GLU B N 1
ATOM 1044 C CA . GLU B 1 7 ? 11.953 17.391 4.773 1 97.38 7 GLU B CA 1
ATOM 1045 C C . GLU B 1 7 ? 10.953 17.203 3.637 1 97.38 7 GLU B C 1
ATOM 1047 O O . GLU B 1 7 ? 10.062 18.031 3.443 1 97.38 7 GLU B O 1
ATOM 1052 N N . ASN B 1 8 ? 11.078 16.094 2.881 1 97.38 8 ASN B N 1
ATOM 1053 C CA . ASN B 1 8 ? 10.266 15.914 1.684 1 97.38 8 ASN B CA 1
ATOM 1054 C C . ASN B 1 8 ? 9.406 14.656 1.772 1 97.38 8 ASN B C 1
ATOM 1056 O O . ASN B 1 8 ? 9.07 14.055 0.751 1 97.38 8 ASN B O 1
ATOM 1060 N N . GLY B 1 9 ? 9.117 14.227 2.949 1 98.44 9 GLY B N 1
ATOM 1061 C CA . GLY B 1 9 ? 8.32 13.023 3.102 1 98.44 9 GLY B CA 1
ATOM 1062 C C . GLY B 1 9 ? 8.391 12.43 4.496 1 98.44 9 GLY B C 1
ATOM 1063 O O . GLY B 1 9 ? 8.523 13.164 5.48 1 98.44 9 GLY B O 1
ATOM 1064 N N . PHE B 1 10 ? 8.133 11.18 4.66 1 98.94 10 PHE B N 1
ATOM 1065 C CA . PHE B 1 10 ? 8.219 10.406 5.895 1 98.94 10 PHE B CA 1
ATOM 1066 C C . PHE B 1 10 ? 9.047 9.148 5.691 1 98.94 10 PHE B C 1
ATOM 1068 O O . PHE B 1 10 ? 9.227 8.688 4.559 1 98.94 10 PHE B O 1
ATOM 1075 N N . GLU B 1 11 ? 9.516 8.664 6.758 1 98.81 11 GLU B N 1
ATOM 1076 C CA . GLU B 1 11 ? 10.211 7.383 6.699 1 98.81 11 GLU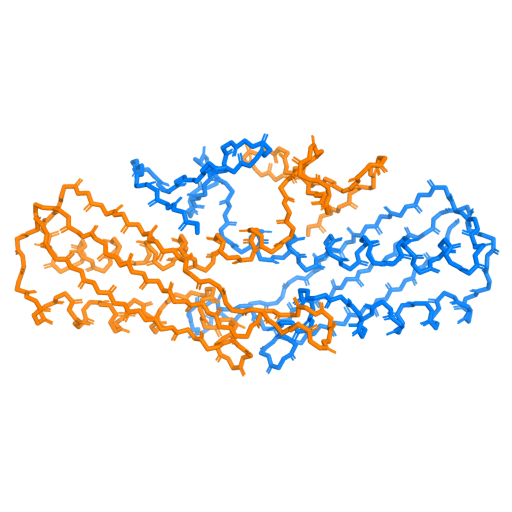 B CA 1
ATOM 1077 C C . GLU B 1 11 ? 9.766 6.465 7.836 1 98.81 11 GLU B C 1
ATOM 1079 O O . GLU B 1 11 ? 9.305 6.934 8.875 1 98.81 11 GLU B O 1
ATOM 1084 N N . THR B 1 12 ? 9.844 5.188 7.652 1 98.88 12 THR B N 1
ATOM 1085 C CA . THR B 1 12 ? 9.617 4.168 8.672 1 98.88 12 THR B CA 1
ATOM 1086 C C . THR B 1 12 ? 10.703 3.105 8.633 1 98.88 12 THR B C 1
ATOM 1088 O O . THR B 1 12 ? 11.25 2.801 7.566 1 98.88 12 THR B O 1
ATOM 1091 N N . ASP B 1 13 ? 11.039 2.619 9.781 1 98.69 13 ASP B N 1
ATOM 1092 C CA . ASP B 1 13 ? 11.984 1.516 9.891 1 98.69 13 ASP B CA 1
ATOM 1093 C C . ASP B 1 13 ? 11.273 0.207 10.219 1 98.69 13 ASP B C 1
ATOM 1095 O O . ASP B 1 13 ? 10.531 0.123 11.203 1 98.69 13 ASP B O 1
ATOM 1099 N N . VAL B 1 14 ? 11.523 -0.746 9.359 1 98.44 14 VAL B N 1
ATOM 1100 C CA . VAL B 1 14 ? 11.016 -2.092 9.594 1 98.44 14 VAL B CA 1
ATOM 1101 C C . VAL B 1 14 ? 12.156 -3.102 9.516 1 98.44 14 VAL B C 1
ATOM 1103 O O . VAL B 1 14 ? 13.328 -2.719 9.461 1 98.44 14 VAL B O 1
ATOM 1106 N N . GLU B 1 15 ? 11.859 -4.395 9.594 1 98.19 15 GLU B N 1
ATOM 1107 C CA . GLU B 1 15 ? 12.875 -5.441 9.672 1 98.19 15 GLU B CA 1
ATOM 1108 C C . GLU B 1 15 ? 13.82 -5.387 8.477 1 98.19 15 GLU B C 1
ATOM 1110 O O . GLU B 1 15 ? 15.039 -5.516 8.633 1 98.19 15 GLU B O 1
ATOM 1115 N N . PHE B 1 16 ? 13.328 -5.148 7.32 1 98.62 16 PHE B N 1
ATOM 1116 C CA . PHE B 1 16 ? 14.094 -5.195 6.082 1 98.62 16 PHE B CA 1
ATOM 1117 C C . PHE B 1 16 ? 15 -3.979 5.957 1 98.62 16 PHE B C 1
ATOM 1119 O O . PHE B 1 16 ? 16.078 -4.055 5.355 1 98.62 16 PHE B O 1
ATOM 1126 N N . GLY B 1 17 ? 14.422 -2.793 6.5 1 98.31 17 GLY B N 1
ATOM 1127 C CA . GLY B 1 17 ? 15.172 -1.549 6.422 1 98.31 17 GLY B CA 1
ATOM 1128 C C . GLY B 1 17 ? 14.289 -0.317 6.512 1 98.31 17 GLY B C 1
ATOM 1129 O O . GLY B 1 17 ? 13.18 -0.378 7.047 1 98.31 17 GLY B O 1
ATOM 1130 N N . THR B 1 18 ? 14.922 0.763 5.98 1 98.69 18 THR B N 1
ATOM 1131 C CA . THR B 1 18 ? 14.203 2.035 6.02 1 98.69 18 THR B CA 1
ATOM 1132 C C . THR B 1 18 ? 13.406 2.248 4.738 1 98.69 18 THR B C 1
ATOM 1134 O O . THR B 1 18 ? 13.938 2.105 3.635 1 98.69 18 THR B O 1
ATOM 1137 N N . LEU B 1 19 ? 12.18 2.465 4.871 1 98.81 19 LEU B N 1
ATOM 1138 C CA . LEU B 1 19 ? 11.312 2.82 3.758 1 98.81 19 LEU B CA 1
ATOM 1139 C C . LEU B 1 19 ? 11.078 4.328 3.705 1 98.81 19 LEU B C 1
ATOM 1141 O O . LEU B 1 19 ? 10.484 4.902 4.621 1 98.81 19 LEU B O 1
ATOM 1145 N N . GLN B 1 20 ? 11.609 4.965 2.664 1 98.81 20 GLN B N 1
ATOM 1146 C CA . GLN B 1 20 ? 11.398 6.391 2.434 1 98.81 20 GLN B CA 1
ATOM 1147 C C . GLN B 1 20 ? 10.203 6.629 1.517 1 98.81 20 GLN B C 1
ATOM 1149 O O . GLN B 1 20 ? 10.156 6.113 0.398 1 98.81 20 GLN B O 1
ATOM 1154 N N . VAL B 1 21 ? 9.258 7.367 1.959 1 98.88 21 VAL B N 1
ATOM 1155 C CA . VAL B 1 21 ? 8.016 7.59 1.233 1 98.88 21 VAL B CA 1
ATOM 1156 C C . VAL B 1 21 ? 7.773 9.086 1.058 1 98.88 21 VAL B C 1
ATOM 1158 O O . VAL B 1 21 ? 7.926 9.859 2.006 1 98.88 21 VAL B O 1
ATOM 1161 N N . SER B 1 22 ? 7.461 9.484 -0.155 1 98.81 22 SER B N 1
ATOM 1162 C CA . SER B 1 22 ? 7.277 10.898 -0.47 1 98.81 22 SER B CA 1
ATOM 1163 C C . SER B 1 22 ? 6.34 11.078 -1.658 1 98.81 22 SER B C 1
ATOM 1165 O O . SER B 1 22 ? 6.258 10.211 -2.531 1 98.81 22 SER B O 1
ATOM 1167 N N . GLY B 1 23 ? 5.621 12.172 -1.647 1 97.81 23 GLY B N 1
ATOM 1168 C CA . GLY B 1 23 ? 4.883 12.547 -2.842 1 97.81 23 GLY B CA 1
ATOM 1169 C C . GLY B 1 23 ? 5.777 12.953 -3.996 1 97.81 23 GLY B C 1
ATOM 1170 O O . GLY B 1 23 ? 5.348 12.953 -5.152 1 97.81 23 GLY B O 1
ATOM 1171 N N . ASN B 1 24 ? 6.973 13.344 -3.705 1 97.06 24 ASN B N 1
ATOM 1172 C CA . ASN B 1 24 ? 8.008 13.688 -4.68 1 97.06 24 ASN B CA 1
ATOM 1173 C C . ASN B 1 24 ? 8.922 12.5 -4.965 1 97.06 24 ASN B C 1
ATOM 1175 O O . ASN B 1 24 ? 9.672 12.062 -4.09 1 97.06 24 ASN B O 1
ATOM 1179 N N . ALA B 1 25 ? 8.969 12.047 -6.188 1 97.25 25 ALA B N 1
ATOM 1180 C CA . ALA B 1 25 ? 9.641 10.812 -6.586 1 97.25 25 ALA B CA 1
ATOM 1181 C C . ALA B 1 25 ? 11.148 10.922 -6.414 1 97.25 25 ALA B C 1
ATOM 1183 O O . ALA B 1 25 ? 11.859 9.914 -6.43 1 97.25 25 ALA B O 1
ATOM 1184 N N . GLU B 1 26 ? 11.633 12.141 -6.273 1 97.75 26 GLU B N 1
ATOM 1185 C CA . GLU B 1 26 ? 13.07 12.328 -6.078 1 97.75 26 GLU B CA 1
ATOM 1186 C C . GLU B 1 26 ? 13.484 11.984 -4.652 1 97.75 26 GLU B C 1
ATOM 1188 O O . GLU B 1 26 ? 14.664 11.75 -4.383 1 97.75 26 GLU B O 1
ATOM 1193 N N . HIS B 1 27 ? 12.492 11.922 -3.795 1 98.38 27 HIS B N 1
ATOM 1194 C CA . HIS B 1 27 ? 12.867 11.859 -2.385 1 98.38 27 HIS B CA 1
ATOM 1195 C C . HIS B 1 27 ? 12.297 10.602 -1.726 1 98.38 27 HIS B C 1
ATOM 1197 O O . HIS B 1 27 ? 12.5 10.383 -0.529 1 98.38 27 HIS B O 1
ATOM 1203 N N . GLY B 1 28 ? 11.602 9.75 -2.432 1 98.69 28 GLY B N 1
ATOM 1204 C CA . GLY B 1 28 ? 11.023 8.531 -1.87 1 98.69 28 GLY B CA 1
ATOM 1205 C C . GLY B 1 28 ? 10.055 7.84 -2.809 1 98.69 28 GLY B C 1
ATOM 1206 O O . GLY B 1 28 ? 9.727 8.375 -3.871 1 98.69 28 GLY B O 1
ATOM 1207 N N . PHE B 1 29 ? 9.656 6.617 -2.381 1 98.88 29 PHE B N 1
ATOM 1208 C CA . PHE B 1 29 ? 8.586 5.926 -3.092 1 98.88 29 PHE B CA 1
ATOM 1209 C C . PHE B 1 29 ? 7.258 6.648 -2.908 1 98.88 29 PHE B C 1
ATOM 1211 O O . PHE B 1 29 ? 6.922 7.066 -1.8 1 98.88 29 PHE B O 1
ATOM 1218 N N . ARG B 1 30 ? 6.52 6.832 -3.957 1 98.75 30 ARG B N 1
ATOM 1219 C CA . ARG B 1 30 ? 5.238 7.52 -3.863 1 98.75 30 ARG B CA 1
ATOM 1220 C C . ARG B 1 30 ? 4.172 6.617 -3.25 1 98.75 30 ARG B C 1
ATOM 1222 O O . ARG B 1 30 ? 4.172 5.406 -3.479 1 98.75 30 ARG B O 1
ATOM 1229 N N . PRO B 1 31 ? 3.229 7.219 -2.527 1 98.75 31 PRO B N 1
ATOM 1230 C CA . PRO B 1 31 ? 2.223 6.414 -1.831 1 98.75 31 PRO B CA 1
ATOM 1231 C C . PRO B 1 31 ? 1.438 5.504 -2.775 1 98.75 31 PRO B C 1
ATOM 1233 O O . PRO B 1 31 ? 1.228 4.328 -2.471 1 98.75 31 PRO B O 1
ATOM 1236 N N . TYR B 1 32 ? 1.038 5.988 -3.943 1 98.31 32 TYR B N 1
ATOM 1237 C CA . TYR B 1 32 ? 0.245 5.137 -4.824 1 98.31 32 TYR B CA 1
ATOM 1238 C C . TYR B 1 32 ? 1.068 3.959 -5.328 1 98.31 32 TYR B C 1
ATOM 1240 O O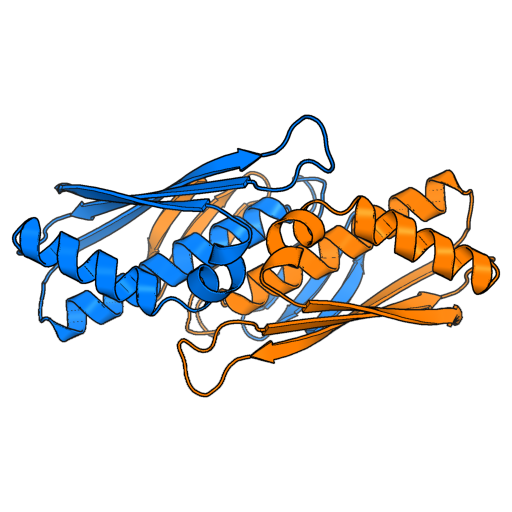 . TYR B 1 32 ? 0.537 2.863 -5.535 1 98.31 32 TYR B O 1
ATOM 1248 N N . GLN B 1 33 ? 2.379 4.152 -5.551 1 98.81 33 GLN B N 1
ATOM 1249 C CA . GLN B 1 33 ? 3.266 3.062 -5.945 1 98.81 33 GLN B CA 1
ATOM 1250 C C . GLN B 1 33 ? 3.281 1.958 -4.895 1 98.81 33 GLN B C 1
ATOM 1252 O O . GLN B 1 33 ? 3.289 0.772 -5.23 1 98.81 33 GLN B O 1
ATOM 12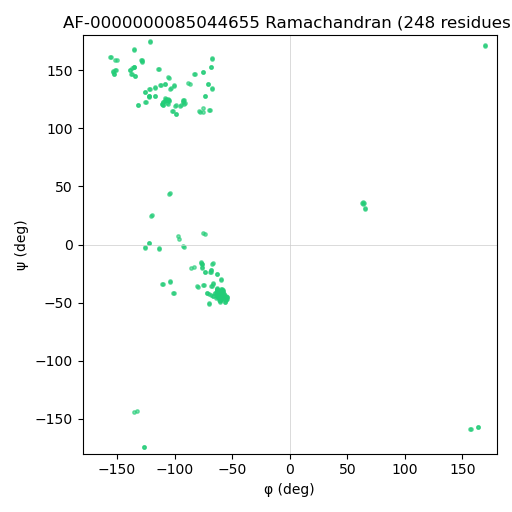57 N N . LEU B 1 34 ? 3.311 2.387 -3.611 1 98.94 34 LEU B N 1
ATOM 1258 C CA . LEU B 1 34 ? 3.342 1.424 -2.516 1 98.94 34 LEU B CA 1
ATOM 1259 C C . LEU B 1 34 ? 2.037 0.637 -2.443 1 98.94 34 LEU B C 1
ATOM 1261 O O . LEU B 1 34 ? 2.051 -0.579 -2.236 1 98.94 34 LEU B O 1
ATOM 1265 N N . LEU B 1 35 ? 0.886 1.304 -2.576 1 98.94 35 LEU B N 1
ATOM 1266 C CA . LEU B 1 35 ? -0.405 0.624 -2.547 1 98.94 35 LEU B CA 1
ATOM 1267 C C . LEU B 1 35 ? -0.502 -0.405 -3.668 1 98.94 35 LEU B C 1
ATOM 1269 O O . LEU B 1 35 ? -0.825 -1.569 -3.42 1 98.94 35 LEU B O 1
ATOM 1273 N N . VAL B 1 36 ? -0.118 0.001 -4.906 1 98.94 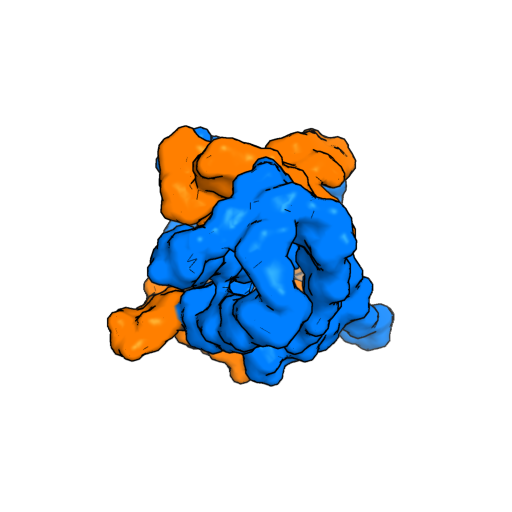36 VAL B N 1
ATOM 1274 C CA . VAL B 1 36 ? -0.188 -0.881 -6.066 1 98.94 36 VAL B CA 1
ATOM 1275 C C . VAL B 1 36 ? 0.781 -2.047 -5.891 1 98.94 36 VAL B C 1
ATOM 1277 O O . VAL B 1 36 ? 0.434 -3.199 -6.168 1 98.94 36 VAL B O 1
ATOM 1280 N N . SER B 1 37 ? 1.979 -1.773 -5.395 1 98.94 37 SER B N 1
ATOM 1281 C CA . SER B 1 37 ? 2.973 -2.816 -5.168 1 98.94 37 SER B CA 1
ATOM 1282 C C . SER B 1 37 ? 2.486 -3.828 -4.133 1 98.94 37 SER B C 1
ATOM 1284 O O . SER B 1 37 ? 2.717 -5.031 -4.277 1 98.94 37 SER B O 1
ATOM 1286 N N . SER B 1 38 ? 1.883 -3.316 -3.072 1 98.94 38 SER B N 1
ATOM 1287 C CA . SER B 1 38 ? 1.334 -4.188 -2.039 1 98.94 38 SER B CA 1
ATOM 1288 C C . SER B 1 38 ? 0.365 -5.207 -2.633 1 98.94 38 SER B C 1
ATOM 1290 O O . SER B 1 38 ? 0.481 -6.406 -2.373 1 98.94 38 SER B O 1
ATOM 1292 N N . ILE B 1 39 ? -0.526 -4.773 -3.51 1 98.88 39 ILE B N 1
ATOM 1293 C CA . ILE B 1 39 ? -1.555 -5.609 -4.121 1 98.88 39 ILE B CA 1
ATOM 1294 C C . ILE B 1 39 ? -0.909 -6.598 -5.09 1 98.88 39 ILE B C 1
ATOM 1296 O O . ILE B 1 39 ? -1.15 -7.805 -5.004 1 98.88 39 ILE B O 1
ATOM 1300 N N . ALA B 1 40 ? -0.07 -6.074 -5.984 1 98.88 40 ALA B N 1
ATOM 1301 C CA . ALA B 1 40 ? 0.509 -6.879 -7.059 1 98.88 40 ALA B CA 1
ATOM 1302 C C . ALA B 1 40 ? 1.402 -7.98 -6.496 1 98.88 40 ALA B C 1
ATOM 1304 O O . ALA B 1 40 ? 1.271 -9.148 -6.875 1 98.88 40 ALA B O 1
ATOM 1305 N N . VAL B 1 41 ? 2.225 -7.637 -5.574 1 98.88 41 VAL B N 1
ATOM 1306 C CA . VAL B 1 41 ? 3.223 -8.594 -5.109 1 98.88 41 VAL B CA 1
ATOM 1307 C C . VAL B 1 41 ? 2.584 -9.578 -4.133 1 98.88 41 VAL B C 1
ATOM 1309 O O . VAL B 1 41 ? 2.934 -10.758 -4.113 1 98.88 41 VAL B O 1
ATOM 1312 N N . CYS B 1 42 ? 1.641 -9.133 -3.295 1 98.81 42 CYS B N 1
ATOM 1313 C CA . CYS B 1 42 ? 0.882 -10.086 -2.498 1 98.81 42 CYS B CA 1
ATOM 1314 C C . CYS B 1 42 ? 0.232 -11.141 -3.387 1 98.81 42 CYS B C 1
ATOM 1316 O O . CYS B 1 42 ? 0.324 -12.336 -3.107 1 98.81 42 CYS B O 1
ATOM 1318 N N . SER B 1 43 ? -0.419 -10.688 -4.473 1 98.81 43 SER B N 1
ATOM 1319 C CA . SER B 1 43 ? -1.041 -11.602 -5.422 1 98.81 43 SER B CA 1
ATOM 1320 C C . SER B 1 43 ? -0.011 -12.547 -6.035 1 98.81 43 SER B C 1
ATOM 1322 O O . SER B 1 43 ? -0.245 -13.75 -6.133 1 98.81 43 SER B O 1
ATOM 1324 N N . GLY B 1 44 ? 1.097 -11.961 -6.457 1 98.81 44 GLY B N 1
ATOM 1325 C CA . GLY B 1 44 ? 2.162 -12.781 -7.008 1 98.81 44 GLY B CA 1
ATOM 1326 C C . GLY B 1 44 ? 2.67 -13.828 -6.039 1 98.81 44 GLY B C 1
ATOM 1327 O O . GLY B 1 44 ? 2.885 -14.984 -6.418 1 98.81 44 GLY B O 1
ATOM 1328 N N . GLY B 1 45 ? 2.902 -13.406 -4.777 1 98.69 45 GLY B N 1
ATOM 1329 C CA . GLY B 1 45 ? 3.352 -14.336 -3.754 1 98.69 45 GLY B CA 1
ATOM 1330 C C . GLY B 1 45 ? 2.371 -15.469 -3.504 1 98.69 45 GLY B C 1
ATOM 1331 O O . GLY B 1 45 ? 2.768 -16.625 -3.396 1 98.69 45 GLY B O 1
ATOM 1332 N N . VAL B 1 46 ? 1.117 -15.156 -3.361 1 98.69 46 VAL B N 1
ATOM 1333 C CA . VAL B 1 46 ? 0.091 -16.172 -3.135 1 98.69 46 VAL B CA 1
ATOM 1334 C C . VAL B 1 46 ? 0.015 -17.109 -4.336 1 98.69 46 VAL B C 1
ATOM 1336 O O . VAL B 1 46 ? -0.106 -18.328 -4.172 1 98.69 46 VAL B O 1
ATOM 1339 N N . LEU B 1 47 ? 0.098 -16.547 -5.582 1 98.81 47 LEU B N 1
ATOM 1340 C CA . LEU B 1 47 ? 0.075 -17.391 -6.773 1 98.81 47 LEU B CA 1
ATOM 1341 C C . LEU B 1 47 ? 1.201 -18.422 -6.738 1 98.81 47 LEU B C 1
ATOM 1343 O O . LEU B 1 47 ? 0.983 -19.594 -7.027 1 98.81 47 LEU B O 1
ATOM 1347 N N . ARG B 1 48 ? 2.359 -17.984 -6.367 1 98.62 48 ARG B N 1
ATOM 1348 C CA . ARG B 1 48 ? 3.486 -18.906 -6.277 1 98.62 48 ARG B CA 1
ATOM 1349 C C . ARG B 1 48 ? 3.186 -20.047 -5.305 1 98.62 48 ARG B C 1
ATOM 1351 O O . ARG B 1 48 ? 3.479 -21.203 -5.59 1 98.62 48 ARG B O 1
ATOM 1358 N N . LYS B 1 49 ? 2.633 -19.719 -4.176 1 98.38 49 LYS B N 1
ATOM 1359 C CA . LYS B 1 49 ? 2.289 -20.734 -3.184 1 98.38 49 LYS B CA 1
ATOM 1360 C C . LYS B 1 49 ? 1.243 -21.703 -3.727 1 98.38 49 LYS B C 1
ATOM 1362 O O . LYS B 1 49 ? 1.327 -22.906 -3.494 1 98.38 49 LYS B O 1
ATOM 1367 N N . VAL B 1 50 ? 0.265 -21.156 -4.352 1 98.56 50 VAL B N 1
ATOM 1368 C CA . VAL B 1 50 ? -0.808 -21.969 -4.918 1 98.56 50 VAL B CA 1
ATOM 1369 C C . VAL B 1 50 ? -0.236 -22.938 -5.953 1 98.56 50 VAL B C 1
ATOM 1371 O O . VAL B 1 50 ? -0.563 -24.125 -5.949 1 98.56 50 VAL B O 1
ATOM 1374 N N . LEU B 1 51 ? 0.637 -22.453 -6.863 1 98.44 51 LEU B N 1
ATOM 1375 C CA . LEU B 1 51 ? 1.239 -23.297 -7.891 1 98.44 51 LEU B CA 1
ATOM 1376 C C . LEU B 1 51 ? 2.109 -24.375 -7.262 1 98.44 51 LEU B C 1
ATOM 1378 O O . LEU B 1 51 ? 2.123 -25.516 -7.73 1 98.44 51 LEU B O 1
ATOM 1382 N N . GLU B 1 52 ? 2.795 -24.016 -6.254 1 97.81 52 GLU B N 1
ATOM 1383 C CA . GLU B 1 52 ? 3.596 -24.984 -5.52 1 97.81 52 GLU B CA 1
ATOM 1384 C C . GLU B 1 52 ? 2.723 -26.094 -4.941 1 97.81 52 GLU B C 1
ATOM 1386 O O . GLU B 1 52 ? 3.045 -27.281 -5.074 1 97.81 52 GLU B O 1
ATOM 1391 N N . LYS B 1 53 ? 1.699 -25.719 -4.301 1 98.06 53 LYS B N 1
ATOM 1392 C CA . LYS B 1 53 ? 0.782 -26.688 -3.701 1 98.06 53 LYS B CA 1
ATOM 1393 C C . LYS B 1 53 ? 0.181 -27.609 -4.758 1 98.06 53 LYS B C 1
ATOM 1395 O O . LYS B 1 53 ? -0.08 -28.781 -4.492 1 98.06 53 LYS B O 1
ATOM 1400 N N . LYS B 1 54 ? 0.029 -27.125 -5.93 1 97.5 54 LYS B N 1
ATOM 1401 C CA . LYS B 1 54 ? -0.557 -27.891 -7.027 1 97.5 54 LYS B CA 1
ATOM 1402 C C . LYS B 1 54 ? 0.52 -28.609 -7.832 1 97.5 54 LYS B C 1
ATOM 1404 O O . LYS B 1 54 ? 0.227 -29.234 -8.859 1 97.5 54 LYS B O 1
ATOM 1409 N N . ARG B 1 55 ? 1.764 -28.391 -7.441 1 96.94 55 ARG B N 1
ATOM 1410 C CA . ARG B 1 55 ? 2.914 -29.047 -8.055 1 96.94 55 ARG B CA 1
ATOM 1411 C C . ARG B 1 55 ? 3.066 -28.641 -9.516 1 96.94 55 ARG B C 1
ATOM 1413 O O . ARG B 1 55 ? 3.357 -29.484 -10.375 1 96.94 55 ARG B O 1
ATOM 1420 N N . VAL B 1 56 ? 2.752 -27.422 -9.734 1 97.69 56 VAL B N 1
ATOM 1421 C CA . VAL B 1 56 ? 2.947 -26.859 -11.062 1 97.69 56 VAL B CA 1
ATOM 1422 C C . VAL B 1 56 ? 4.332 -26.234 -11.156 1 97.69 56 VAL B C 1
ATOM 1424 O O . VAL B 1 56 ? 4.676 -25.344 -10.375 1 97.69 56 VAL B O 1
ATOM 1427 N N . ALA B 1 57 ? 5.062 -26.703 -12.07 1 97.06 57 ALA B N 1
ATOM 1428 C CA . ALA B 1 57 ? 6.379 -26.109 -12.297 1 97.06 57 ALA B CA 1
ATOM 1429 C C . ALA B 1 57 ? 6.285 -24.875 -13.172 1 97.06 57 ALA B C 1
ATOM 1431 O O . ALA B 1 57 ? 5.41 -24.781 -14.039 1 97.06 57 ALA B O 1
ATOM 1432 N N . TYR B 1 58 ? 7.156 -23.922 -12.914 1 97.94 58 TYR B N 1
ATOM 1433 C CA . TYR B 1 58 ? 7.309 -22.719 -13.734 1 97.94 58 TYR B CA 1
ATOM 1434 C C . TYR B 1 58 ? 8.703 -22.125 -13.578 1 97.94 58 TYR B C 1
ATOM 1436 O O . TYR B 1 58 ? 9.406 -22.422 -12.617 1 97.94 58 TYR B O 1
ATOM 1444 N N . GLU B 1 59 ? 9.094 -21.297 -14.523 1 98.06 59 GLU B N 1
ATOM 1445 C CA . GLU B 1 59 ? 10.43 -20.688 -14.508 1 98.06 59 GLU B CA 1
ATOM 1446 C C . GLU B 1 59 ? 10.375 -19.25 -13.992 1 98.06 59 GLU B C 1
ATOM 1448 O O . GLU B 1 59 ? 11.266 -18.812 -13.281 1 98.06 59 GLU B O 1
ATOM 1453 N N . ASP B 1 60 ? 9.352 -18.516 -14.438 1 98.44 60 ASP B N 1
ATOM 1454 C CA . ASP B 1 60 ? 9.297 -17.094 -14.117 1 98.44 60 ASP B CA 1
ATOM 1455 C C . ASP B 1 60 ? 7.859 -16.578 -14.094 1 98.44 60 ASP B C 1
ATOM 1457 O O . ASP B 1 60 ? 7.004 -17.094 -14.82 1 98.44 60 ASP B O 1
ATOM 1461 N N . ILE B 1 61 ? 7.602 -15.641 -13.234 1 98.75 61 ILE B N 1
ATOM 1462 C CA . ILE B 1 61 ? 6.348 -14.891 -13.211 1 98.75 61 ILE B CA 1
ATOM 1463 C C . ILE B 1 61 ? 6.633 -13.398 -13.281 1 98.75 61 ILE B C 1
ATOM 1465 O O . ILE B 1 61 ? 7.398 -12.867 -12.477 1 98.75 61 ILE B O 1
ATOM 1469 N N . HIS B 1 62 ? 6.07 -12.766 -14.266 1 98.88 62 HIS B N 1
ATOM 1470 C CA . HIS B 1 62 ? 6.094 -11.32 -14.422 1 98.88 62 HIS B CA 1
ATOM 1471 C C . HIS B 1 62 ? 4.699 -10.727 -14.25 1 98.88 62 HIS B C 1
ATOM 1473 O O . HIS B 1 62 ? 3.717 -11.281 -14.75 1 98.88 62 HIS B O 1
ATOM 1479 N N . ILE B 1 63 ? 4.598 -9.602 -13.523 1 98.94 63 ILE B N 1
ATOM 1480 C CA . ILE B 1 63 ? 3.301 -8.984 -13.297 1 98.94 63 ILE B CA 1
ATOM 1481 C C . ILE B 1 63 ? 3.318 -7.547 -13.82 1 98.94 63 ILE B C 1
ATOM 1483 O O . ILE B 1 63 ? 4.223 -6.773 -13.492 1 98.94 63 ILE B O 1
ATOM 1487 N N . LYS B 1 64 ? 2.396 -7.203 -14.625 1 98.94 64 LYS B N 1
ATOM 1488 C CA . LYS B 1 64 ? 2.133 -5.82 -15.016 1 98.94 64 LYS B CA 1
ATOM 1489 C C . LYS B 1 64 ? 0.851 -5.301 -14.367 1 98.94 64 LYS B C 1
ATOM 1491 O O . LYS B 1 64 ? -0.206 -5.926 -14.492 1 98.94 64 LYS B O 1
ATOM 1496 N N . ALA B 1 65 ? 0.971 -4.195 -13.664 1 98.88 65 ALA B N 1
ATOM 1497 C CA . ALA B 1 65 ? -0.199 -3.596 -13.031 1 98.88 65 ALA B CA 1
ATOM 1498 C C . ALA B 1 65 ? -0.567 -2.273 -13.695 1 98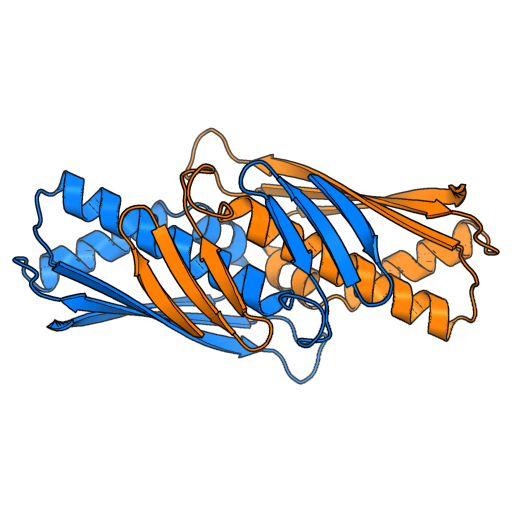.88 65 ALA B C 1
ATOM 1500 O O . ALA B 1 65 ? 0.25 -1.351 -13.75 1 98.88 65 ALA B O 1
ATOM 1501 N N . ASP B 1 66 ? -1.769 -2.174 -14.219 1 98.75 66 ASP B N 1
ATOM 1502 C CA . ASP B 1 66 ? -2.346 -0.939 -14.742 1 98.75 66 ASP B CA 1
ATOM 1503 C C . ASP B 1 66 ? -3.311 -0.315 -13.734 1 98.75 66 ASP B C 1
ATOM 1505 O O . ASP B 1 66 ? -4.121 -1.018 -13.133 1 98.75 66 ASP B O 1
ATOM 1509 N N . VAL B 1 67 ? -3.197 0.998 -13.594 1 98.62 67 VAL B N 1
ATOM 1510 C CA . VAL B 1 67 ? -3.951 1.677 -12.547 1 98.62 67 VAL B CA 1
ATOM 1511 C C . VAL B 1 67 ? -4.855 2.74 -13.164 1 98.62 67 VAL B C 1
ATOM 1513 O O . VAL B 1 67 ? -4.438 3.467 -14.07 1 98.62 67 VAL B O 1
ATOM 1516 N N . VAL B 1 68 ? -6.117 2.793 -12.742 1 98.12 68 VAL B N 1
ATOM 1517 C CA . VAL B 1 68 ? -7.051 3.865 -13.07 1 98.12 68 VAL B CA 1
ATOM 1518 C C . VAL B 1 68 ? -7.293 4.738 -11.844 1 98.12 68 VAL B C 1
ATOM 1520 O O . VAL B 1 68 ? -7.684 4.234 -10.789 1 98.12 68 VAL B O 1
ATOM 1523 N N . ARG B 1 69 ? -7.074 6.008 -11.953 1 97.31 69 ARG B N 1
ATOM 1524 C CA . ARG B 1 69 ? -7.316 6.953 -10.867 1 97.31 69 ARG B CA 1
ATOM 1525 C C . ARG B 1 69 ? -8.453 7.906 -11.219 1 97.31 69 ARG B C 1
ATOM 1527 O O . ARG B 1 69 ? -8.68 8.211 -12.391 1 97.31 69 ARG B O 1
ATOM 1534 N N . ASN B 1 70 ? -9.148 8.359 -10.164 1 95.19 70 ASN B N 1
ATOM 1535 C CA . ASN B 1 70 ? -10.188 9.367 -10.336 1 95.19 70 ASN B CA 1
ATOM 1536 C C . ASN B 1 70 ? -9.586 10.75 -10.578 1 95.19 70 ASN B C 1
ATOM 1538 O O . ASN B 1 70 ? -8.961 11.328 -9.688 1 95.19 70 ASN B O 1
ATOM 1542 N N . THR B 1 71 ? -9.797 11.391 -11.703 1 90.5 71 THR B N 1
ATOM 1543 C CA . THR B 1 71 ? -9.172 12.656 -12.055 1 90.5 71 THR B CA 1
ATOM 1544 C C . THR B 1 71 ? -9.969 13.828 -11.484 1 90.5 71 THR B C 1
ATOM 1546 O O . THR B 1 71 ? -9.469 14.953 -11.422 1 90.5 71 THR B O 1
ATOM 1549 N N . GLU B 1 72 ? -11.273 13.703 -11.109 1 89.44 72 GLU B N 1
ATOM 1550 C CA . GLU B 1 72 ? -12.148 14.766 -10.641 1 89.44 72 GLU B CA 1
ATOM 1551 C C . GLU B 1 72 ? -12.203 14.812 -9.117 1 89.44 72 GLU B C 1
ATOM 1553 O O . GLU B 1 72 ? -12.812 15.711 -8.539 1 89.44 72 GLU B O 1
ATOM 1558 N N . GLY B 1 73 ? -11.445 14.094 -8.383 1 86.25 73 GLY B N 1
ATOM 1559 C CA . GLY B 1 73 ? -11.484 14.008 -6.934 1 86.25 73 GLY B CA 1
ATOM 1560 C C . GLY B 1 73 ? -10.102 14.055 -6.301 1 86.25 73 GLY B C 1
ATOM 1561 O O . GLY B 1 73 ? -9.297 14.93 -6.629 1 86.25 73 GLY B O 1
ATOM 1562 N N . ALA B 1 74 ? -9.945 13.312 -5.254 1 91.31 74 ALA B N 1
ATOM 1563 C CA . ALA B 1 74 ? -8.68 13.219 -4.531 1 91.31 74 ALA B CA 1
ATOM 1564 C C . ALA B 1 74 ? -7.66 12.398 -5.309 1 91.31 74 ALA B C 1
ATOM 1566 O O . ALA B 1 74 ? -6.613 12.023 -4.773 1 91.31 74 ALA B O 1
ATOM 1567 N N . GLN B 1 75 ? -8.023 12.094 -6.516 1 96.31 75 GLN B N 1
ATOM 1568 C CA . GLN B 1 75 ? -7.168 11.266 -7.363 1 96.31 75 GLN B CA 1
ATOM 1569 C C . GLN B 1 75 ? -6.984 9.875 -6.766 1 96.31 75 GLN B C 1
ATOM 1571 O O . GLN B 1 75 ? -5.879 9.328 -6.785 1 96.31 75 GLN B O 1
ATOM 1576 N N . GLU B 1 76 ? -8.016 9.328 -6.129 1 98.12 76 GLU B N 1
ATOM 1577 C CA . GLU B 1 76 ? -7.988 7.992 -5.543 1 98.12 76 GLU B CA 1
ATOM 1578 C C . GLU B 1 76 ? -7.918 6.918 -6.625 1 98.12 76 GLU B C 1
ATOM 1580 O O . GLU B 1 76 ? -8.336 7.145 -7.762 1 98.12 76 GLU B O 1
ATOM 1585 N N . ILE B 1 77 ? -7.375 5.82 -6.293 1 98.62 77 ILE B N 1
ATOM 1586 C CA . ILE B 1 77 ? -7.309 4.66 -7.176 1 98.62 77 ILE B CA 1
ATOM 1587 C C . ILE B 1 77 ? -8.688 4.012 -7.277 1 98.62 77 ILE B C 1
ATOM 1589 O O . ILE B 1 77 ? -9.289 3.658 -6.262 1 98.62 77 ILE B O 1
ATOM 1593 N N . GLN B 1 78 ? -9.164 3.799 -8.5 1 98.38 78 GLN B N 1
ATOM 1594 C CA . GLN B 1 78 ? -10.477 3.205 -8.727 1 98.38 78 GLN B CA 1
ATOM 1595 C C . GLN B 1 78 ? -10.352 1.747 -9.156 1 98.38 78 GLN B C 1
ATOM 1597 O O . GLN B 1 78 ? -11.227 0.93 -8.859 1 98.38 78 GLN B O 1
ATOM 1602 N N . ALA B 1 79 ? -9.266 1.501 -9.859 1 98.81 79 ALA B N 1
ATOM 1603 C CA . ALA B 1 79 ? -9.094 0.141 -10.359 1 98.81 79 ALA B CA 1
ATOM 1604 C C . ALA B 1 79 ? -7.617 -0.214 -10.5 1 98.81 79 ALA B C 1
ATOM 1606 O O . ALA B 1 79 ? -6.785 0.657 -10.766 1 98.81 79 ALA B O 1
ATOM 1607 N N . VAL B 1 80 ? -7.27 -1.448 -10.359 1 98.88 80 VAL B N 1
ATOM 1608 C CA . VAL B 1 80 ? -5.977 -2.059 -10.648 1 98.88 80 VAL B CA 1
ATOM 1609 C C . VAL B 1 80 ? -6.176 -3.332 -11.469 1 98.88 80 VAL B C 1
ATOM 1611 O O . VAL B 1 80 ? -6.895 -4.242 -11.047 1 98.88 80 VAL B O 1
ATOM 1614 N N . HIS B 1 81 ? -5.625 -3.352 -12.617 1 98.94 81 HIS B N 1
ATOM 1615 C CA . HIS B 1 81 ? -5.605 -4.566 -13.422 1 98.94 81 HIS B CA 1
ATOM 1616 C C . HIS B 1 81 ? -4.223 -5.207 -13.43 1 98.94 81 HIS B C 1
ATOM 1618 O O . HIS B 1 81 ? -3.236 -4.559 -13.789 1 98.94 81 HIS B O 1
ATOM 1624 N N . MET B 1 82 ? -4.133 -6.457 -13.055 1 98.88 82 MET B N 1
ATOM 1625 C CA . MET B 1 82 ? -2.865 -7.184 -13.031 1 98.88 82 MET B CA 1
ATOM 1626 C C . MET B 1 82 ? -2.812 -8.211 -14.156 1 98.88 82 MET B C 1
ATOM 1628 O O . MET B 1 82 ? -3.695 -9.062 -14.266 1 98.88 82 MET B O 1
ATOM 1632 N N . HIS B 1 83 ? -1.828 -8.109 -14.945 1 98.94 83 HIS B N 1
ATOM 1633 C CA . HIS B 1 83 ? -1.559 -9.125 -15.961 1 98.94 83 HIS B CA 1
ATOM 1634 C C . HIS B 1 83 ? -0.357 -9.977 -15.578 1 98.94 83 HIS B C 1
ATOM 1636 O O . HIS B 1 83 ? 0.76 -9.469 -15.453 1 98.94 83 HIS B O 1
ATOM 1642 N N . PHE B 1 84 ? -0.586 -11.273 -15.477 1 98.94 84 PHE B N 1
ATOM 1643 C CA . PHE B 1 84 ? 0.446 -12.234 -15.094 1 98.94 84 PHE B CA 1
ATOM 1644 C C . PHE B 1 84 ? 1.009 -12.938 -16.328 1 98.94 84 PHE B C 1
ATOM 1646 O O . PHE B 1 84 ? 0.262 -13.547 -17.094 1 98.94 84 PHE B O 1
ATOM 1653 N N . THR B 1 85 ? 2.246 -12.773 -16.516 1 98.88 85 THR B N 1
ATOM 1654 C CA . THR B 1 85 ? 2.945 -13.586 -17.5 1 98.88 85 THR B CA 1
ATOM 1655 C C . THR B 1 85 ? 3.73 -14.711 -16.828 1 98.88 85 THR B C 1
ATOM 1657 O O . THR B 1 85 ? 4.688 -14.445 -16.094 1 98.88 85 THR B O 1
ATOM 1660 N N . ILE B 1 86 ? 3.352 -15.938 -17.078 1 98.62 86 ILE B N 1
ATOM 1661 C CA . ILE B 1 86 ? 3.984 -17.094 -16.469 1 98.62 86 ILE B CA 1
ATOM 1662 C C . ILE B 1 86 ? 4.785 -17.859 -17.531 1 98.62 86 ILE B C 1
ATOM 1664 O O . ILE B 1 86 ? 4.227 -18.344 -18.516 1 98.62 86 ILE B O 1
ATOM 1668 N N . SER B 1 87 ? 6.059 -17.969 -17.297 1 98.25 87 SER B N 1
ATOM 1669 C CA . SER B 1 87 ? 6.941 -18.609 -18.281 1 98.25 87 SER B CA 1
ATOM 1670 C C . SER B 1 87 ? 7.352 -20 -17.828 1 98.25 87 SER B C 1
ATOM 1672 O O . SER B 1 87 ? 7.59 -20.234 -16.641 1 98.25 87 SER B O 1
ATOM 1674 N N . GLY B 1 88 ? 7.48 -20.953 -18.891 1 96.88 88 GLY B N 1
ATOM 1675 C CA . GLY B 1 88 ? 7.98 -22.297 -18.641 1 96.88 88 GLY B CA 1
ATOM 1676 C C . GLY B 1 88 ? 7.059 -23.109 -17.75 1 96.88 88 GLY B C 1
ATOM 1677 O O . GLY B 1 88 ? 7.52 -23.891 -16.922 1 96.88 88 GLY B O 1
ATOM 1678 N N . CYS B 1 89 ? 5.828 -22.766 -17.922 1 92.19 89 CYS B N 1
ATOM 1679 C CA . CYS B 1 89 ? 4.844 -23.406 -17.047 1 92.19 89 CYS B CA 1
ATOM 1680 C C . CYS B 1 89 ? 4.352 -24.703 -17.656 1 92.19 89 CYS B C 1
ATOM 1682 O O . CYS B 1 89 ? 4.141 -24.797 -18.859 1 92.19 89 CYS B O 1
ATOM 1684 N N . ASP B 1 90 ? 4.242 -25.578 -16.781 1 90.38 90 ASP B N 1
ATOM 1685 C CA . ASP B 1 90 ? 3.793 -26.906 -17.203 1 90.38 90 ASP B CA 1
ATOM 1686 C C . ASP B 1 90 ? 2.336 -27.141 -16.812 1 90.38 90 ASP B C 1
ATOM 1688 O O . ASP B 1 90 ? 2.02 -28.094 -16.094 1 90.38 90 ASP B O 1
ATOM 1692 N N . ALA B 1 91 ? 1.496 -26.25 -16.984 1 94.19 91 ALA B N 1
ATOM 1693 C CA . ALA B 1 91 ? 0.088 -26.406 -16.641 1 94.19 91 ALA B CA 1
ATOM 1694 C C . ALA B 1 91 ? -0.82 -25.875 -17.734 1 94.19 91 ALA B C 1
ATOM 1696 O O . ALA B 1 91 ? -0.409 -25.016 -18.531 1 94.19 91 ALA B O 1
ATOM 1697 N N . SER B 1 92 ? -1.984 -26.422 -17.812 1 95.38 92 SER B N 1
ATOM 1698 C CA . SER B 1 92 ? -2.99 -25.953 -18.75 1 95.38 92 SER B CA 1
ATOM 1699 C C . SER B 1 92 ? -3.48 -24.562 -18.375 1 95.38 92 SER B C 1
ATOM 1701 O O . SER B 1 92 ? -3.35 -24.141 -17.219 1 95.38 92 SER B O 1
ATOM 1703 N N . GLU B 1 93 ? -4.051 -23.875 -19.344 1 96.88 93 GLU B N 1
ATOM 1704 C CA . GLU B 1 93 ? -4.648 -22.578 -19.094 1 96.88 93 GLU B CA 1
ATOM 1705 C C . GLU B 1 93 ? -5.754 -22.672 -18.047 1 96.88 93 GLU B C 1
ATOM 1707 O O . GLU B 1 93 ? -5.922 -21.781 -17.219 1 96.88 93 GLU B O 1
ATOM 1712 N N . GLN B 1 94 ? -6.492 -23.75 -18.141 1 97.5 94 GLN B N 1
ATOM 1713 C CA . GLN B 1 94 ? -7.582 -23.953 -17.188 1 97.5 94 GLN B CA 1
ATOM 1714 C C . GLN B 1 94 ? -7.055 -24.047 -15.766 1 97.5 94 GLN B C 1
ATOM 1716 O O . GLN B 1 94 ? -7.637 -23.469 -14.844 1 97.5 94 GLN B O 1
ATOM 1721 N N . LYS B 1 95 ? -5.961 -24.812 -15.57 1 97.69 95 LYS B N 1
ATOM 1722 C CA . LYS B 1 95 ? -5.363 -24.969 -14.242 1 97.69 95 LYS B CA 1
ATOM 1723 C C . LYS B 1 95 ? -4.848 -23.641 -13.711 1 97.69 95 LYS B C 1
ATOM 1725 O O . LYS B 1 95 ? -4.98 -23.344 -12.523 1 97.69 95 LYS B O 1
ATOM 1730 N N . ILE B 1 96 ? -4.301 -22.844 -14.578 1 98.06 96 ILE B N 1
ATOM 1731 C CA . ILE B 1 96 ? -3.791 -21.531 -14.188 1 98.06 96 ILE B CA 1
ATOM 1732 C C . ILE B 1 96 ? -4.957 -20.609 -13.844 1 98.06 96 ILE B C 1
ATOM 1734 O O . ILE B 1 96 ? -4.891 -19.844 -12.875 1 98.06 96 ILE B O 1
ATOM 1738 N N . GLU B 1 97 ? -5.98 -20.656 -14.625 1 98.12 97 GLU B N 1
ATOM 1739 C CA . GLU B 1 97 ? -7.172 -19.859 -14.352 1 98.12 97 GLU B CA 1
ATOM 1740 C C . GLU B 1 97 ? -7.723 -20.156 -12.961 1 98.12 97 GLU B C 1
ATOM 1742 O O . GLU B 1 97 ? -8.039 -19.234 -12.203 1 98.12 97 GLU B O 1
ATOM 1747 N N . LYS B 1 98 ? -7.859 -21.375 -12.609 1 98.25 98 LYS B N 1
ATOM 1748 C CA . LYS B 1 98 ? -8.344 -21.781 -11.297 1 98.25 98 LYS B CA 1
ATOM 1749 C C . LYS B 1 98 ? -7.383 -21.328 -10.195 1 98.25 98 LYS B C 1
ATOM 1751 O O . LYS B 1 98 ? -7.812 -20.953 -9.109 1 98.25 98 LYS B O 1
ATOM 1756 N N . SER B 1 99 ? -6.062 -21.453 -10.484 1 98.56 99 SER B N 1
ATOM 1757 C CA . SER B 1 99 ? -5.051 -21.016 -9.531 1 98.56 99 SER B CA 1
ATOM 1758 C C . SER B 1 99 ? -5.168 -19.531 -9.234 1 98.56 99 SER B C 1
ATOM 1760 O O . SER B 1 99 ? -5.008 -19.094 -8.094 1 98.56 99 SER B O 1
ATOM 1762 N N . LEU B 1 100 ? -5.449 -18.734 -10.258 1 98.62 100 LEU B N 1
ATOM 1763 C CA . LEU B 1 100 ? -5.613 -17.297 -10.078 1 98.62 100 LEU B CA 1
ATOM 1764 C C . LEU B 1 100 ? -6.867 -16.984 -9.266 1 98.62 100 LEU B C 1
ATOM 1766 O O . LEU B 1 100 ? -6.883 -16.047 -8.477 1 98.62 100 LEU B O 1
ATOM 1770 N N . GLU B 1 101 ? -7.945 -17.781 -9.453 1 98.38 101 GLU B N 1
ATOM 1771 C CA . GLU B 1 101 ? -9.148 -17.625 -8.648 1 98.38 101 GLU B CA 1
ATOM 1772 C C . GLU B 1 101 ? -8.859 -17.859 -7.168 1 98.38 101 GLU B C 1
ATOM 1774 O O . GLU B 1 101 ? -9.305 -17.094 -6.312 1 98.38 101 GLU B O 1
ATOM 1779 N N . VAL B 1 102 ? -8.156 -18.938 -6.91 1 98.5 102 VAL B N 1
ATOM 1780 C CA . VAL B 1 102 ? -7.762 -19.25 -5.539 1 98.5 102 VAL B CA 1
ATOM 1781 C C . VAL B 1 102 ? -6.879 -18.125 -4.984 1 98.5 102 VAL B C 1
ATOM 1783 O O . VAL B 1 102 ? -7.039 -17.719 -3.836 1 98.5 102 VAL B O 1
ATOM 1786 N N . THR B 1 103 ? -5.938 -17.656 -5.812 1 98.69 103 THR B N 1
ATOM 1787 C CA . THR B 1 103 ? -5.027 -16.594 -5.441 1 98.69 103 THR B CA 1
ATOM 1788 C C . THR B 1 103 ? -5.801 -15.344 -5.004 1 98.69 103 THR B C 1
ATOM 1790 O O . THR B 1 103 ? -5.543 -14.789 -3.938 1 98.69 103 THR B O 1
ATOM 1793 N N . ARG B 1 104 ? -6.77 -14.938 -5.82 1 98.06 104 ARG B N 1
ATOM 1794 C CA . ARG B 1 104 ? -7.566 -13.742 -5.551 1 98.06 104 ARG B CA 1
ATOM 1795 C C . ARG B 1 104 ? -8.281 -13.852 -4.207 1 98.06 104 ARG B C 1
ATOM 1797 O O . ARG B 1 104 ? -8.32 -12.891 -3.439 1 98.06 104 ARG B O 1
ATOM 1804 N N . LYS B 1 105 ? -8.773 -15.023 -3.893 1 97.31 105 LYS B N 1
ATOM 1805 C CA . LYS B 1 105 ? -9.57 -15.234 -2.686 1 97.31 105 LYS B CA 1
ATOM 1806 C C . LYS B 1 105 ? -8.68 -15.289 -1.447 1 97.31 105 LYS B C 1
ATOM 1808 O O . LYS B 1 105 ? -9.141 -15.047 -0.331 1 97.31 105 LYS B O 1
ATOM 1813 N N . ASN B 1 106 ? -7.406 -15.547 -1.694 1 98 106 ASN B N 1
ATOM 1814 C CA . ASN B 1 106 ? -6.535 -15.789 -0.55 1 98 106 ASN B CA 1
ATOM 1815 C C . ASN B 1 106 ? -5.488 -14.695 -0.399 1 98 106 ASN B C 1
ATOM 1817 O O . ASN B 1 106 ? -4.652 -14.742 0.506 1 98 106 ASN B O 1
ATOM 1821 N N . CYS B 1 107 ? -5.43 -13.789 -1.233 1 98.31 107 CYS B N 1
ATOM 1822 C CA . CYS B 1 107 ? -4.504 -12.664 -1.134 1 98.31 107 CYS B CA 1
ATOM 1823 C C . CYS B 1 107 ? -5.012 -11.625 -0.142 1 98.31 107 CYS B C 1
ATOM 1825 O O . CYS B 1 107 ? -6.012 -10.953 -0.397 1 98.31 107 CYS B O 1
ATOM 1827 N N . SER B 1 108 ? -4.309 -11.453 0.913 1 98.44 108 SER B N 1
ATOM 1828 C CA . SER B 1 108 ? -4.723 -10.57 1.998 1 98.44 108 SER B CA 1
ATOM 1829 C C . SER B 1 108 ? -4.887 -9.133 1.513 1 98.44 108 SER B C 1
ATOM 1831 O O . SER B 1 108 ? -5.824 -8.438 1.916 1 98.44 108 SER B O 1
ATOM 1833 N N . MET B 1 109 ? -3.969 -8.68 0.655 1 98.69 109 MET B N 1
ATOM 1834 C CA . MET B 1 109 ? -4.012 -7.285 0.219 1 98.69 109 MET B CA 1
ATOM 1835 C C . MET B 1 109 ? -5.184 -7.047 -0.728 1 98.69 109 MET B C 1
ATOM 1837 O O . MET B 1 109 ? -5.871 -6.027 -0.629 1 98.69 109 MET B O 1
ATOM 1841 N N . VAL B 1 110 ? -5.434 -7.988 -1.66 1 98.81 110 VAL B N 1
ATOM 1842 C CA . VAL B 1 110 ? -6.602 -7.871 -2.525 1 98.81 110 VAL B CA 1
ATOM 1843 C C . VAL B 1 110 ? -7.871 -7.863 -1.68 1 98.81 110 VAL B C 1
ATOM 1845 O O . VAL B 1 110 ? -8.734 -6.992 -1.848 1 98.81 110 VAL B O 1
ATOM 1848 N N . GLN B 1 111 ? -7.98 -8.797 -0.728 1 98.5 111 GLN B N 1
ATOM 1849 C CA . GLN B 1 111 ? -9.164 -8.906 0.124 1 98.5 111 GLN B CA 1
ATOM 1850 C C . GLN B 1 111 ? -9.336 -7.652 0.979 1 98.5 111 GLN B C 1
ATOM 1852 O O . GLN B 1 111 ? -10.453 -7.309 1.366 1 98.5 111 GLN B O 1
ATOM 1857 N N . SER B 1 112 ? -8.258 -6.938 1.255 1 98.69 112 SER B N 1
ATOM 1858 C CA . SER B 1 112 ? -8.297 -5.738 2.084 1 98.69 112 SER B CA 1
ATOM 1859 C C . SER B 1 112 ? -8.922 -4.566 1.33 1 98.69 112 SER B C 1
ATOM 1861 O O . SER B 1 112 ? -9.484 -3.656 1.942 1 98.69 112 SER B O 1
ATOM 1863 N N . VAL B 1 113 ? -8.875 -4.617 -0.05 1 98.81 113 VAL B N 1
ATOM 1864 C CA . VAL B 1 113 ? -9.188 -3.369 -0.738 1 98.81 113 VAL B CA 1
ATOM 1865 C C . VAL B 1 113 ? -10.305 -3.607 -1.751 1 98.81 113 VAL B C 1
ATOM 1867 O O . VAL B 1 113 ? -10.797 -2.664 -2.379 1 98.81 113 VAL B O 1
ATOM 1870 N N . LYS B 1 114 ? -10.773 -4.773 -1.927 1 98.06 114 LYS B N 1
ATOM 1871 C CA . LYS B 1 114 ? -11.578 -5.18 -3.074 1 98.06 114 LYS B CA 1
ATOM 1872 C C . LYS B 1 114 ? -12.945 -4.512 -3.045 1 98.06 114 LYS B C 1
ATOM 1874 O O . LYS B 1 114 ? -13.633 -4.438 -4.07 1 98.06 114 LYS B O 1
ATOM 1879 N N . GLU B 1 115 ? -13.484 -4.07 -1.905 1 98 115 GLU B N 1
ATOM 1880 C CA . GLU B 1 115 ? -14.773 -3.391 -1.858 1 98 115 GLU B CA 1
ATOM 1881 C C . GLU B 1 115 ? -14.656 -1.942 -2.324 1 98 115 GLU B C 1
ATOM 1883 O O . GLU B 1 115 ? -15.656 -1.289 -2.607 1 98 115 GLU B O 1
ATOM 1888 N N . SER B 1 116 ? -13.398 -1.421 -2.387 1 98.5 116 SER B N 1
ATOM 1889 C CA . SER B 1 116 ? -13.164 -0.021 -2.727 1 98.5 116 SER B CA 1
ATOM 1890 C C . SER B 1 116 ? -12.523 0.114 -4.102 1 98.5 116 SER B C 1
ATOM 1892 O O . SER B 1 116 ? -12.711 1.122 -4.785 1 98.5 116 SER B O 1
ATOM 1894 N N . ILE B 1 117 ? -11.695 -0.808 -4.465 1 98.69 117 ILE B N 1
ATOM 1895 C CA . ILE B 1 117 ? -10.938 -0.797 -5.711 1 98.69 117 ILE B CA 1
ATOM 1896 C C . ILE B 1 117 ? -11.344 -1.99 -6.574 1 98.69 117 ILE B C 1
ATOM 1898 O O . ILE B 1 117 ? -11.367 -3.129 -6.098 1 98.69 117 ILE B O 1
ATOM 1902 N N . GLU B 1 118 ? -11.695 -1.737 -7.812 1 98.81 118 GLU B N 1
ATOM 1903 C CA . GLU B 1 118 ? -11.93 -2.844 -8.734 1 98.81 118 GLU B CA 1
ATOM 1904 C C . GLU B 1 118 ? -10.625 -3.555 -9.086 1 98.81 118 GLU B C 1
ATOM 1906 O O . GLU B 1 118 ? -9.727 -2.957 -9.68 1 98.81 118 GLU B O 1
ATOM 1911 N N . ILE B 1 119 ? -10.492 -4.777 -8.727 1 98.81 119 ILE B N 1
ATOM 1912 C CA . ILE B 1 119 ? -9.297 -5.566 -9.008 1 98.81 119 ILE B CA 1
ATOM 1913 C C . ILE B 1 119 ? -9.617 -6.629 -10.055 1 98.81 119 ILE B C 1
ATOM 1915 O O . ILE B 1 119 ? -10.555 -7.418 -9.883 1 98.81 119 ILE B O 1
ATOM 1919 N N . THR B 1 120 ? -8.922 -6.621 -11.109 1 98.81 120 THR B N 1
ATOM 1920 C CA . THR B 1 120 ? -9.07 -7.641 -12.141 1 98.81 120 THR B CA 1
ATOM 1921 C C . THR B 1 120 ? -7.715 -8.242 -12.5 1 98.81 120 THR B C 1
ATOM 1923 O O . THR B 1 120 ? -6.672 -7.637 -12.242 1 98.81 120 THR B O 1
ATOM 1926 N N . GLU B 1 121 ? -7.773 -9.438 -13.047 1 98.62 121 GLU B N 1
ATOM 1927 C CA . GLU B 1 121 ? -6.535 -10.117 -13.414 1 98.62 121 GLU B CA 1
ATOM 1928 C C . GLU B 1 121 ? -6.66 -10.797 -14.773 1 98.62 121 GLU B C 1
ATOM 1930 O O . GLU B 1 121 ? -7.754 -11.211 -15.172 1 98.62 121 GLU B O 1
ATOM 1935 N N . SER B 1 122 ? -5.645 -10.859 -15.492 1 98.75 122 SER B N 1
ATOM 1936 C CA . SER B 1 122 ? -5.453 -11.664 -16.688 1 98.75 122 SER B CA 1
ATOM 1937 C C . SER B 1 122 ? -4.094 -12.359 -16.688 1 98.75 122 SER B C 1
ATOM 1939 O O . SER B 1 122 ? -3.271 -12.109 -15.805 1 98.75 122 SER B O 1
ATOM 1941 N N . PHE B 1 123 ? -3.971 -13.336 -17.656 1 98.69 123 PHE B N 1
ATOM 1942 C CA . PHE B 1 123 ? -2.684 -14.023 -17.703 1 98.69 123 PHE B CA 1
ATOM 1943 C C . PHE B 1 123 ? -2.359 -14.492 -19.109 1 98.69 123 PHE B C 1
ATOM 1945 O O . PHE B 1 123 ? -3.244 -14.562 -19.969 1 98.69 123 PHE B O 1
ATOM 1952 N N . ASP B 1 124 ? -1.145 -14.688 -19.297 1 97.88 124 ASP B N 1
ATOM 1953 C CA . ASP B 1 124 ? -0.676 -15.414 -20.469 1 97.88 124 ASP B CA 1
ATOM 1954 C C . ASP B 1 124 ? 0.451 -16.375 -20.109 1 97.88 124 ASP B C 1
ATOM 1956 O O . ASP B 1 124 ? 1.188 -16.141 -19.141 1 97.88 124 ASP B O 1
ATOM 1960 N N . LEU B 1 125 ? 0.513 -17.469 -20.875 1 97.31 125 LEU B N 1
ATOM 1961 C CA . LEU B 1 125 ? 1.562 -18.469 -20.703 1 97.31 125 LEU B CA 1
ATOM 1962 C C . LEU B 1 125 ? 2.613 -18.344 -21.797 1 97.31 125 LEU B C 1
ATOM 1964 O O . LEU B 1 125 ? 2.275 -18.125 -22.969 1 97.31 125 LEU B O 1
ATOM 1968 N N . LYS B 1 126 ? 3.795 -18.375 -21.375 1 94.44 126 LYS B N 1
ATOM 1969 C CA . LYS B 1 126 ? 4.898 -18.312 -22.328 1 94.44 126 LYS B CA 1
ATOM 1970 C C . LYS B 1 126 ? 5.859 -19.484 -22.141 1 94.44 126 LYS B C 1
ATOM 1972 O O . LYS B 1 126 ? 6.125 -19.891 -21 1 94.44 126 LYS B O 1
#

Radius of gyration: 18.79 Å; Cα contacts (8 Å, |Δi|>4): 562; chains: 2; bounding box: 30×58×44 Å

Secondary structure (DSSP, 8-state):
-EEEEETTEEEEE-SS-EEEE-SSTTTSB-HHHHHHHHHHHHHHHHHHHHHHHTT---SEEEEEEEEEE-TTTT--EEEEEEEEEEES--S-HHHHHHHHHHHHHH-HHHHHHTTTSEEEEEEEE-/-EEEEETTEEEEE-SS-EEEE-SSTTTSB-HHHHHHHHHHHHHHHHHHHHHHHTT---SEEEEEEEEEE-TTTT--EEEEEEEEEEES--S-HHHHHHHHHHHHHH-HHHHHHTTTSEEEEEEEE-

Solvent-accessible surface area (backbone atoms only — not comparable to full-atom values): 12647 Å² total; per-residue (Å²): 90,57,35,41,61,50,96,62,35,32,33,32,77,53,89,57,43,76,48,47,34,8,90,45,46,89,62,14,47,32,34,67,58,30,38,52,46,12,35,54,45,35,38,52,54,39,35,52,52,48,34,52,76,68,69,43,53,62,74,46,51,35,38,38,43,48,77,42,60,38,86,90,64,48,48,20,48,46,30,41,40,37,37,36,40,37,27,62,52,68,64,54,71,68,58,50,53,53,41,51,53,53,18,56,71,49,14,22,49,45,63,20,27,50,76,36,22,51,72,48,77,49,72,49,81,80,88,55,34,42,61,48,97,62,35,32,34,33,77,54,89,57,43,76,48,47,34,8,90,44,44,89,61,13,48,32,34,69,58,30,38,52,46,13,35,54,46,34,37,50,53,38,36,52,51,50,34,52,75,67,68,43,54,63,75,46,49,36,39,38,42,48,77,43,60,37,87,91,65,48,48,19,47,46,31,40,39,36,37,36,40,35,27,62,52,69,63,54,70,67,58,50,52,53,42,50,54,53,20,56,71,50,12,22,50,45,62,20,28,51,74,37,22,50,73,48,75,50,71,48,80,82